Protein AF-A0A8S9PRZ6-F1 (afdb_monomer_lite)

Sequence (371 aa):
MGHILGCTEQLFQAGDNGTSETIALKTHLSKKSKRRNSNDGVDASEGQRSKEGGVLNKVKMLTAILKFMVESTEMGLASHFHERMLKFTSAYLKYAISSFDHHSTGKLQFEDADLKDMILCTKSSTSYAGKLINLVMREASRPLFEAFDLANDLLDLLTTVEITLGSAYASKLVTALNPWIPDLVLALGPCFINNNMEEEEEDSYTSRFNHIKLCFPTWLLTCAKLELHEMDDTSESSHLQLPALKRLRDTIVSLVKGNSKVVDGIGYVLLICSAVCIEKKDYSAVLGLLRFLCVKLLSREEEGEDREWKELDTMLVSLPSIYPMIEREIGEERDEEEVRKLEAARELLLPVWTYHVYETGRFRMMEEEEE

pLDDT: mean 79.42, std 20.01, range [25.02, 97.31]

Secondary structure (DSSP, 8-state):
-HHHHHHHHHHHHHHHTTS----S-------------------HHHHHHHHHHHHHHHHHHHHHHHHHHHHHHHTTS-GGGHHHHHHHHHHHHHHHHHHHHHHHTTSS---HHHHHHHHHHHHHHHHHHHHHHHHHHTSSS--HHHHHHHHHHHHHHHHHHHHHH-HHHHHHHHHHHGGGHHHHHHHHTHHHH---S---HHHHHHHHHHHHHHS--HHHHHHHHHHHHHH-TT--------HHHHHHHHHHHHHHTT-HHHHHHHHHHHHHHHHHHHHTT-HHHHHHHHHIIIIIIS--SSS----S-TT-HHHHHHHHHHHHHHHHHHSS---HHHHHHHHHHHHHHHHHHHIIIIIS-TTGGGS----

Foldseek 3Di:
DVVVLVVLVVVLVVVPVVDDPDPDDDDDDDDDDDDDDDDDPDPPVVVQVVVLVVLLVVLQVLLVVLVVQLVCLVVVNCLVCLLSSLVSLLSSLVSLLVVLVCCLVVVHPDDPVSVVSSLVSVLSSLLSLLSSLVSQVPDPDHPLLSLQLSLLSSLSSLLSCCVRVNQVSSLSSCVSCVVRLVSSLCSNFVSLPPPPDPDDVVVSLVVLLVSCLVRPRVSLLVQLVVQVVVVCPPDPPDPPDNPSSVVSLLVSLVSQLVDLSSLLGNLLVLLSSLLSCLVVLVLSSNLSSLCCSQCRNVVPPPDDPPLASPSSVSNVVSLVVRLVSLVVSLPDPDDPVSNVSSVSSNVSCVSNCCCVVPVVVVPVVPPPDDD

Radius of gyration: 23.28 Å; chains: 1; bounding box: 74×51×60 Å

Structure (mmCIF, N/CA/C/O backbone):
data_AF-A0A8S9PRZ6-F1
#
_entry.id   AF-A0A8S9PRZ6-F1
#
loop_
_atom_site.group_PDB
_atom_site.id
_atom_site.type_symbol
_atom_site.label_atom_id
_atom_site.label_alt_id
_atom_site.label_comp_id
_atom_site.label_asym_id
_atom_site.label_entity_id
_atom_site.label_seq_id
_atom_site.pdbx_PDB_ins_code
_atom_site.Cartn_x
_atom_site.Cartn_y
_atom_site.Cartn_z
_atom_site.occupancy
_atom_site.B_iso_or_equiv
_atom_site.auth_seq_id
_atom_site.auth_comp_id
_atom_site.auth_asym_id
_atom_site.auth_atom_id
_atom_site.pdbx_PDB_model_num
ATOM 1 N N . MET A 1 1 ? 6.370 -15.390 -25.094 1.00 82.94 1 MET A N 1
ATOM 2 C CA . MET A 1 1 ? 6.262 -14.908 -23.700 1.00 82.94 1 MET A CA 1
ATOM 3 C C . MET A 1 1 ? 7.070 -15.744 -22.706 1.00 82.94 1 MET A C 1
ATOM 5 O O . MET A 1 1 ? 7.945 -15.188 -22.059 1.00 82.94 1 MET A O 1
ATOM 9 N N . GLY A 1 2 ? 6.855 -17.066 -22.626 1.00 79.62 2 GLY A N 1
ATOM 10 C CA . GLY A 1 2 ? 7.505 -17.930 -21.621 1.00 79.62 2 GLY A CA 1
ATOM 11 C C . GLY A 1 2 ? 9.039 -17.858 -21.551 1.00 79.62 2 GLY A C 1
ATOM 12 O O . GLY A 1 2 ? 9.582 -17.755 -20.460 1.00 79.62 2 GLY A O 1
ATOM 13 N N . HIS A 1 3 ? 9.740 -17.829 -22.691 1.00 83.94 3 HIS A N 1
ATOM 14 C CA . HIS A 1 3 ? 11.204 -17.683 -22.706 1.00 83.94 3 HIS A CA 1
ATOM 15 C C . HIS A 1 3 ? 11.674 -16.343 -22.114 1.00 83.94 3 HIS A C 1
ATOM 17 O O . HIS A 1 3 ? 12.638 -16.308 -21.362 1.00 83.94 3 HIS A O 1
ATOM 23 N N . ILE A 1 4 ? 10.979 -15.242 -22.424 1.00 83.50 4 ILE A N 1
ATOM 24 C CA . ILE A 1 4 ? 11.321 -13.907 -21.905 1.00 83.50 4 ILE A CA 1
ATOM 25 C C . ILE A 1 4 ? 11.174 -13.891 -20.381 1.00 83.50 4 ILE A C 1
ATOM 27 O O . ILE A 1 4 ? 12.102 -13.474 -19.697 1.00 83.50 4 ILE A O 1
ATOM 31 N N . LEU A 1 5 ? 10.055 -14.414 -19.866 1.00 82.12 5 LEU A N 1
ATOM 32 C CA . LEU A 1 5 ? 9.804 -14.521 -18.426 1.00 82.12 5 LEU A CA 1
ATOM 33 C C . LEU A 1 5 ? 10.869 -15.380 -17.723 1.00 82.12 5 LEU A C 1
ATOM 35 O O . LEU A 1 5 ? 11.454 -14.939 -16.737 1.00 82.12 5 LEU A O 1
ATOM 39 N N . GLY A 1 6 ? 11.211 -16.542 -18.289 1.00 79.75 6 GLY A N 1
ATOM 40 C CA . GLY A 1 6 ? 12.259 -17.407 -17.739 1.00 79.75 6 GLY A CA 1
ATOM 41 C C . GLY A 1 6 ? 13.642 -16.743 -17.710 1.00 79.75 6 GLY A C 1
ATOM 42 O O . GLY A 1 6 ? 14.364 -16.856 -16.722 1.00 79.75 6 GLY A O 1
ATOM 43 N N . CYS A 1 7 ? 14.008 -15.986 -18.750 1.00 82.94 7 CYS A N 1
ATOM 44 C CA . CYS A 1 7 ? 15.251 -15.209 -18.745 1.00 82.94 7 CYS A CA 1
ATOM 45 C C . CYS A 1 7 ? 15.243 -14.109 -17.674 1.00 82.94 7 CYS A C 1
ATOM 47 O O . CYS A 1 7 ? 16.272 -13.846 -17.053 1.00 82.94 7 CYS A O 1
ATOM 49 N N . THR A 1 8 ? 14.100 -13.460 -17.442 1.00 80.81 8 THR A N 1
ATOM 50 C CA . THR A 1 8 ? 13.997 -12.403 -16.429 1.00 80.81 8 THR A CA 1
ATOM 51 C C . THR A 1 8 ? 14.013 -12.944 -15.003 1.00 80.81 8 THR A C 1
ATOM 53 O O . THR A 1 8 ? 14.646 -12.337 -14.146 1.00 80.81 8 THR A O 1
ATOM 56 N N . GLU A 1 9 ? 13.415 -14.109 -14.747 1.00 83.00 9 GLU A N 1
ATOM 57 C CA . GLU A 1 9 ? 13.500 -14.790 -13.446 1.00 83.00 9 GLU A CA 1
ATOM 58 C C . GLU A 1 9 ? 14.962 -15.102 -13.090 1.00 83.00 9 GLU A C 1
ATOM 60 O O . GLU A 1 9 ? 15.426 -14.773 -11.998 1.00 83.00 9 GLU A O 1
ATOM 65 N N . GLN A 1 10 ? 15.730 -15.628 -14.051 1.00 81.25 10 GLN A N 1
ATOM 66 C CA . GLN A 1 10 ? 17.168 -15.862 -13.881 1.00 81.25 10 GLN A CA 1
ATOM 67 C C . GLN A 1 10 ? 17.948 -14.564 -13.631 1.00 81.25 10 GLN A C 1
ATOM 69 O O . GLN A 1 10 ? 18.883 -14.550 -12.832 1.00 81.25 10 GLN A O 1
ATOM 74 N N . LEU A 1 11 ? 17.564 -13.461 -14.284 1.00 80.44 11 LEU A N 1
ATOM 75 C CA . LEU A 1 11 ? 18.195 -12.152 -14.098 1.00 80.44 11 LEU A CA 1
ATOM 76 C C . LEU A 1 11 ? 18.000 -11.597 -12.679 1.00 80.44 11 LEU A C 1
ATOM 78 O O . LEU A 1 11 ? 18.892 -10.916 -12.168 1.00 80.44 11 LEU A O 1
ATOM 82 N N . PHE A 1 12 ? 16.847 -11.846 -12.055 1.00 77.31 12 PHE A N 1
ATOM 83 C CA . PHE A 1 12 ? 16.605 -11.453 -10.667 1.00 77.31 12 PHE A CA 1
ATOM 84 C C . PHE A 1 12 ? 17.349 -12.378 -9.691 1.00 77.31 12 PHE A C 1
ATOM 86 O O . PHE A 1 12 ? 18.091 -11.883 -8.847 1.00 77.31 12 PHE A O 1
ATOM 93 N N . GLN A 1 13 ? 17.298 -13.699 -9.897 1.00 76.12 13 GLN A N 1
ATOM 94 C CA . GLN A 1 13 ? 18.012 -14.676 -9.055 1.00 76.12 13 GLN A CA 1
ATOM 95 C C . GLN A 1 13 ? 19.541 -14.510 -9.079 1.00 76.12 13 GLN A C 1
ATOM 97 O O . GLN A 1 13 ? 20.213 -14.684 -8.064 1.00 76.12 13 GLN A O 1
ATOM 102 N N . ALA A 1 14 ? 20.119 -14.155 -10.229 1.00 66.75 14 ALA A N 1
ATOM 103 C CA . ALA A 1 14 ? 21.553 -13.895 -10.338 1.00 66.75 14 ALA A CA 1
ATOM 104 C C . ALA A 1 14 ? 21.995 -12.626 -9.580 1.00 66.75 14 ALA A C 1
ATOM 106 O O . ALA A 1 14 ? 23.173 -12.511 -9.242 1.00 66.75 14 ALA A O 1
ATOM 107 N N . GLY A 1 15 ? 21.075 -11.688 -9.318 1.00 55.31 15 GLY A N 1
ATOM 108 C CA . GLY A 1 15 ? 21.335 -10.461 -8.561 1.00 55.31 15 GLY A CA 1
ATOM 109 C C . GLY A 1 15 ? 21.355 -10.666 -7.043 1.00 55.31 15 GLY A C 1
ATOM 110 O O . GLY A 1 15 ? 22.233 -10.117 -6.380 1.00 55.31 15 GLY A O 1
ATOM 111 N N . ASP A 1 16 ? 20.456 -11.496 -6.505 1.00 46.69 16 ASP A N 1
ATOM 112 C CA . ASP A 1 16 ? 20.312 -11.718 -5.052 1.00 46.69 16 ASP A CA 1
ATOM 113 C C . ASP A 1 16 ? 21.461 -12.530 -4.431 1.00 46.69 16 ASP A C 1
ATOM 115 O O . ASP A 1 16 ? 21.797 -12.365 -3.259 1.00 46.69 16 ASP A O 1
ATOM 119 N N . ASN A 1 17 ? 22.163 -13.338 -5.230 1.00 36.34 17 ASN A N 1
ATOM 120 C CA . ASN A 1 17 ? 23.333 -14.100 -4.774 1.00 36.34 17 ASN A CA 1
ATOM 121 C C . ASN A 1 17 ? 24.561 -13.224 -4.425 1.00 36.34 17 ASN A C 1
ATOM 123 O O . ASN A 1 17 ? 25.591 -13.756 -4.006 1.00 36.34 17 ASN A O 1
ATOM 127 N N . GLY A 1 18 ? 24.484 -11.899 -4.607 1.00 35.53 18 GLY A N 1
ATOM 128 C CA . GLY A 1 18 ? 25.552 -10.946 -4.285 1.00 35.53 18 GLY A CA 1
ATOM 129 C C . GLY A 1 18 ? 25.527 -10.385 -2.857 1.00 35.53 18 GLY A C 1
ATOM 130 O O . GLY A 1 18 ? 26.540 -9.850 -2.410 1.00 35.53 18 GLY A O 1
ATOM 131 N N . THR A 1 19 ? 24.417 -10.522 -2.128 1.00 34.66 19 THR A N 1
ATOM 132 C CA . THR A 1 19 ? 24.238 -9.969 -0.774 1.00 34.66 19 THR A CA 1
ATOM 133 C C . THR A 1 19 ? 23.286 -10.851 0.024 1.00 34.66 19 THR A C 1
ATOM 135 O O . THR A 1 19 ? 22.107 -10.551 0.167 1.00 34.66 19 THR A O 1
ATOM 138 N N . SER A 1 20 ? 23.802 -11.953 0.558 1.00 27.03 20 SER A N 1
ATOM 139 C CA . SER A 1 20 ? 23.106 -12.705 1.599 1.00 27.03 20 SER A CA 1
ATOM 140 C C . SER A 1 20 ? 24.130 -1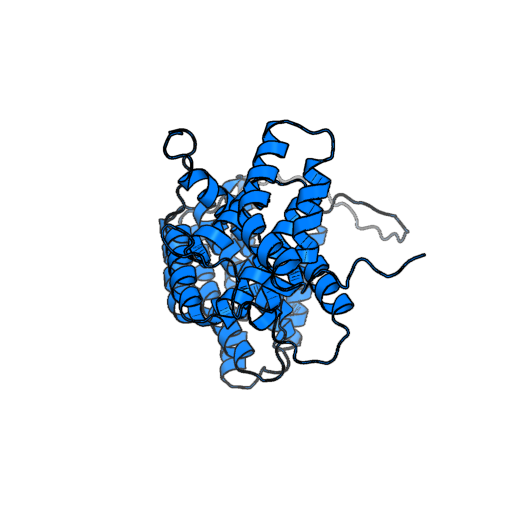3.155 2.636 1.00 27.03 20 SER A C 1
ATOM 142 O O . SER A 1 20 ? 24.874 -14.117 2.433 1.00 27.03 20 SER A O 1
ATOM 144 N N . GLU A 1 21 ? 24.219 -12.397 3.732 1.00 27.48 21 GLU A N 1
ATOM 145 C CA . GLU A 1 21 ? 24.763 -12.924 4.978 1.00 27.48 21 GLU A CA 1
ATOM 146 C C . GLU A 1 21 ? 23.790 -13.990 5.491 1.00 27.48 21 GLU A C 1
ATOM 148 O O . GLU A 1 21 ? 22.639 -13.743 5.834 1.00 27.48 21 GLU A O 1
ATOM 153 N N . THR A 1 22 ? 24.294 -15.214 5.438 1.00 30.02 22 THR A N 1
ATOM 154 C CA . THR A 1 22 ? 23.683 -16.504 5.745 1.00 30.02 22 THR A CA 1
ATOM 155 C C . THR A 1 22 ? 23.060 -16.645 7.134 1.00 30.02 22 THR A C 1
ATOM 157 O O . THR A 1 22 ? 23.749 -16.490 8.139 1.00 30.02 22 THR A O 1
ATOM 160 N N . ILE A 1 23 ? 21.860 -17.228 7.157 1.00 27.92 23 ILE A N 1
ATOM 161 C CA . ILE A 1 23 ? 21.459 -18.359 8.016 1.00 27.92 23 ILE A CA 1
ATOM 162 C C . ILE A 1 23 ? 20.715 -19.302 7.039 1.00 27.92 23 ILE A C 1
ATOM 164 O O . ILE A 1 23 ? 19.749 -18.868 6.436 1.00 27.92 23 ILE A O 1
ATOM 168 N N . ALA A 1 24 ? 21.098 -20.533 6.687 1.00 25.02 24 ALA A N 1
ATOM 169 C CA . ALA A 1 24 ? 21.827 -21.580 7.380 1.00 25.02 24 ALA A CA 1
ATOM 170 C C . ALA A 1 24 ? 22.422 -22.631 6.404 1.00 25.02 24 ALA A C 1
ATOM 172 O O . ALA A 1 24 ? 22.021 -22.757 5.253 1.00 25.02 24 ALA A O 1
ATOM 173 N N . LEU A 1 25 ? 23.341 -23.417 6.976 1.00 27.02 25 LEU A N 1
ATOM 174 C CA . LEU A 1 25 ? 23.841 -24.753 6.619 1.00 27.02 25 LEU A CA 1
ATOM 175 C C . LEU A 1 25 ? 24.490 -25.016 5.244 1.00 27.02 25 LEU A C 1
ATOM 177 O O . LEU A 1 25 ? 23.872 -25.296 4.223 1.00 27.02 25 LEU A O 1
ATOM 181 N N . LYS A 1 26 ? 25.821 -25.114 5.329 1.00 25.81 26 LYS A N 1
ATOM 182 C CA . LYS A 1 26 ? 26.726 -25.797 4.404 1.00 25.81 26 LYS A CA 1
ATOM 183 C C . LYS A 1 26 ? 26.274 -27.233 4.110 1.00 25.81 26 LYS A C 1
ATOM 185 O O . LYS A 1 26 ? 26.173 -28.033 5.034 1.00 25.81 26 LYS A O 1
ATOM 190 N N . THR A 1 27 ? 26.317 -27.605 2.833 1.00 25.62 27 THR A N 1
ATOM 191 C CA . THR A 1 27 ? 26.944 -28.873 2.437 1.00 25.62 27 THR A CA 1
ATOM 192 C C . THR A 1 27 ? 27.694 -28.713 1.120 1.00 25.62 27 THR A C 1
ATOM 194 O O . THR A 1 27 ? 27.246 -28.064 0.183 1.00 25.62 27 THR A O 1
ATOM 197 N N . HIS A 1 28 ? 28.904 -29.260 1.135 1.00 26.75 28 HIS A N 1
ATOM 198 C CA . HIS A 1 28 ? 29.957 -29.228 0.132 1.00 26.75 28 HIS A CA 1
ATOM 199 C C . HIS A 1 28 ? 29.501 -29.467 -1.313 1.00 26.75 28 HIS A C 1
ATOM 201 O O . HIS A 1 28 ? 28.786 -30.423 -1.566 1.00 26.75 28 HIS A O 1
ATOM 207 N N . LEU A 1 29 ? 30.093 -28.726 -2.259 1.00 29.84 29 LEU A N 1
ATOM 208 C CA . LEU A 1 29 ? 30.840 -29.303 -3.385 1.00 29.84 29 LEU A CA 1
ATOM 209 C C . LEU A 1 29 ? 31.782 -28.246 -3.981 1.00 29.84 29 LEU A C 1
ATOM 211 O O . LEU A 1 29 ? 31.404 -27.135 -4.339 1.00 29.84 29 LEU A O 1
ATOM 215 N N . SER A 1 30 ? 33.059 -28.603 -4.020 1.00 28.95 30 SER A N 1
ATOM 216 C CA . SER A 1 30 ? 34.180 -27.778 -4.439 1.00 28.95 30 SER A CA 1
ATOM 217 C C . SER A 1 30 ? 34.333 -27.769 -5.962 1.00 28.95 30 SER A C 1
ATOM 219 O O . SER A 1 30 ? 34.421 -28.819 -6.593 1.00 28.95 30 SER A O 1
ATOM 221 N N . LYS A 1 31 ? 34.503 -26.584 -6.558 1.00 30.58 31 LYS A N 1
ATOM 222 C CA . LYS A 1 31 ? 35.286 -26.436 -7.793 1.00 30.58 31 LYS A CA 1
ATOM 223 C C . LYS A 1 31 ? 35.981 -25.076 -7.823 1.00 30.58 31 LYS A C 1
ATOM 225 O O . LYS A 1 31 ? 35.359 -24.022 -7.852 1.00 30.58 31 LYS A O 1
ATOM 230 N N . LYS A 1 32 ? 37.312 -25.151 -7.758 1.00 32.91 32 LYS A N 1
ATOM 231 C CA . LYS A 1 32 ? 38.281 -24.053 -7.833 1.00 32.91 32 LYS A CA 1
ATOM 232 C C . LYS A 1 32 ? 38.016 -23.162 -9.051 1.00 32.91 32 LYS A C 1
ATOM 234 O O . LYS A 1 32 ? 38.080 -23.655 -10.173 1.00 32.91 32 LYS A O 1
ATOM 239 N N . SER A 1 33 ? 37.895 -21.853 -8.832 1.00 31.48 33 SER A N 1
ATOM 240 C CA . SER A 1 33 ? 38.245 -20.851 -9.841 1.00 31.48 33 SER A CA 1
ATOM 241 C C . SER A 1 33 ? 39.431 -20.025 -9.346 1.00 31.48 33 SER A C 1
ATOM 243 O O . SER A 1 33 ? 39.511 -19.614 -8.189 1.00 31.48 33 SER A O 1
ATOM 245 N N . LYS A 1 34 ? 40.415 -19.901 -10.230 1.00 30.44 34 LYS A N 1
ATOM 246 C CA . LYS A 1 34 ? 41.761 -19.371 -10.019 1.00 30.44 34 LYS A CA 1
ATOM 247 C C . LYS A 1 34 ? 41.674 -17.845 -9.889 1.00 30.44 34 LYS A C 1
ATOM 249 O O . LYS A 1 34 ? 41.339 -17.175 -10.860 1.00 30.44 34 LYS A O 1
ATOM 254 N N . ARG A 1 35 ? 42.029 -17.293 -8.721 1.00 34.66 35 ARG A N 1
ATOM 255 C CA . ARG A 1 35 ? 42.366 -15.867 -8.578 1.00 34.66 35 ARG A CA 1
ATOM 256 C C . ARG A 1 35 ? 43.494 -15.537 -9.554 1.00 34.66 35 ARG A C 1
ATOM 258 O O . ARG A 1 35 ? 44.579 -16.109 -9.451 1.00 34.66 35 ARG A O 1
ATOM 265 N N . ARG A 1 36 ? 43.242 -14.615 -10.478 1.00 30.97 36 ARG A N 1
ATOM 266 C CA . ARG A 1 36 ? 44.291 -13.916 -11.215 1.00 30.97 36 ARG A CA 1
ATOM 267 C C . ARG A 1 36 ? 44.267 -12.476 -10.719 1.00 30.97 36 ARG A C 1
ATOM 269 O O . ARG A 1 36 ? 43.379 -11.715 -11.072 1.00 30.97 36 ARG A O 1
ATOM 276 N N . ASN A 1 37 ? 45.206 -12.171 -9.826 1.00 33.66 37 ASN A N 1
ATOM 277 C CA . ASN A 1 37 ? 45.557 -10.803 -9.480 1.00 33.66 37 ASN A CA 1
ATOM 278 C C . ASN A 1 37 ? 46.103 -10.137 -10.746 1.00 33.66 37 ASN A C 1
ATOM 280 O O . ASN A 1 37 ? 47.140 -10.561 -11.258 1.00 33.66 37 ASN A O 1
ATOM 284 N N . SER A 1 38 ? 45.425 -9.103 -11.222 1.00 32.69 38 SER A N 1
ATOM 285 C CA . SER A 1 38 ? 46.050 -8.028 -11.980 1.00 32.69 38 SER A CA 1
ATOM 286 C C . SER A 1 38 ? 45.881 -6.765 -11.150 1.00 32.69 38 SER A C 1
ATOM 288 O O . SER A 1 38 ? 44.762 -6.323 -10.900 1.00 32.69 38 SER A O 1
ATOM 290 N N . ASN A 1 39 ? 47.010 -6.255 -10.660 1.00 37.09 39 ASN A N 1
ATOM 291 C CA . ASN A 1 39 ? 47.128 -4.869 -10.245 1.00 37.09 39 ASN A CA 1
ATOM 292 C C . ASN A 1 39 ? 46.772 -4.013 -11.455 1.00 37.09 39 ASN A C 1
ATOM 294 O O . ASN A 1 39 ? 47.521 -4.046 -12.422 1.00 37.09 39 ASN A O 1
ATOM 298 N N . ASP A 1 40 ? 45.687 -3.262 -11.366 1.00 33.81 40 ASP A N 1
ATOM 299 C CA . ASP A 1 40 ? 45.545 -1.988 -12.053 1.00 33.81 40 ASP A CA 1
ATOM 300 C C . ASP A 1 40 ? 44.763 -1.082 -11.106 1.00 33.81 40 ASP A C 1
ATOM 302 O O . ASP A 1 40 ? 43.691 -1.442 -10.613 1.00 33.81 40 ASP A O 1
ATOM 306 N N . GLY A 1 41 ? 45.360 0.062 -10.776 1.00 42.47 41 GLY A N 1
ATOM 307 C CA . GLY A 1 41 ? 44.678 1.145 -10.085 1.00 42.47 41 GLY A CA 1
ATOM 308 C C . GLY A 1 41 ? 43.627 1.713 -11.024 1.00 42.47 41 GLY A C 1
ATOM 309 O O . GLY A 1 41 ? 43.909 2.644 -11.767 1.00 42.47 41 GLY A O 1
ATOM 310 N N . VAL A 1 42 ? 42.447 1.100 -11.029 1.00 39.91 42 VAL A N 1
ATOM 311 C CA . VAL A 1 42 ? 41.264 1.625 -11.703 1.00 39.91 42 VAL A CA 1
ATOM 312 C C . VAL A 1 42 ? 40.548 2.507 -10.697 1.00 39.91 42 VAL A C 1
ATOM 314 O O . VAL A 1 42 ? 40.213 2.063 -9.596 1.00 39.91 42 VAL A O 1
ATOM 317 N N . ASP A 1 43 ? 40.373 3.767 -11.081 1.00 41.00 43 ASP A N 1
ATOM 318 C CA . ASP A 1 43 ? 39.608 4.773 -10.362 1.00 41.00 43 ASP A CA 1
ATOM 319 C C . ASP A 1 43 ? 38.322 4.162 -9.796 1.00 41.00 43 ASP A C 1
ATOM 321 O O . ASP A 1 43 ? 37.495 3.619 -10.534 1.00 41.00 43 ASP A O 1
ATOM 325 N N . ALA A 1 44 ? 38.113 4.283 -8.482 1.00 48.72 44 ALA A N 1
ATOM 326 C CA . ALA A 1 44 ? 36.870 3.849 -7.837 1.00 48.72 44 ALA A CA 1
ATOM 327 C C . ALA A 1 44 ? 35.625 4.476 -8.510 1.00 48.72 44 ALA A C 1
ATOM 329 O O . ALA A 1 44 ? 34.549 3.881 -8.502 1.00 48.72 44 ALA A O 1
ATOM 330 N N . SER A 1 45 ? 35.810 5.627 -9.167 1.00 50.03 45 SER A N 1
ATOM 331 C CA . SER A 1 45 ? 34.823 6.335 -9.985 1.00 50.03 45 SER A CA 1
ATOM 332 C C . SER A 1 45 ? 34.386 5.568 -11.249 1.00 50.03 45 SER A C 1
ATOM 334 O O . SER A 1 45 ? 33.1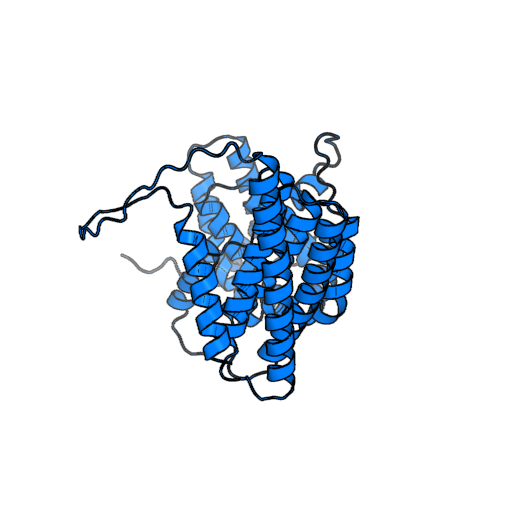90 5.476 -11.524 1.00 50.03 45 SER A O 1
ATOM 336 N N . GLU A 1 46 ? 35.295 4.923 -11.995 1.00 45.62 46 GLU A N 1
ATOM 337 C CA . GLU A 1 46 ? 34.930 4.159 -13.209 1.00 45.62 46 GLU A CA 1
ATOM 338 C C . GLU A 1 46 ? 34.181 2.858 -12.871 1.00 45.62 46 GLU A C 1
ATOM 340 O O . GLU A 1 46 ? 33.224 2.459 -13.549 1.00 45.62 46 GLU A O 1
ATOM 345 N N . GLY A 1 47 ? 34.573 2.208 -11.772 1.00 55.03 47 GLY A N 1
ATOM 346 C CA . GLY A 1 47 ? 33.888 1.026 -11.248 1.00 55.03 47 GLY A CA 1
ATOM 347 C C . GLY A 1 47 ? 32.479 1.318 -10.719 1.00 55.03 47 GLY A C 1
ATOM 348 O O . GLY A 1 47 ? 31.633 0.427 -10.708 1.00 55.03 47 GLY A O 1
ATOM 349 N N . GLN A 1 48 ? 32.212 2.554 -10.295 1.00 54.50 48 GLN A N 1
ATOM 350 C CA . GLN A 1 48 ? 30.907 2.990 -9.802 1.00 54.50 48 GLN A CA 1
ATOM 351 C C . GLN A 1 48 ? 29.997 3.458 -10.947 1.00 54.50 48 GLN A C 1
ATOM 353 O O . GLN A 1 48 ? 28.869 2.977 -11.066 1.00 54.50 48 GLN A O 1
ATOM 358 N N . ARG A 1 49 ? 30.546 4.222 -11.899 1.00 55.78 49 ARG A N 1
ATOM 359 C CA . ARG A 1 49 ? 29.842 4.658 -13.116 1.00 55.78 49 ARG A CA 1
ATOM 360 C C . ARG A 1 49 ? 29.391 3.493 -14.004 1.00 55.78 49 ARG A C 1
ATOM 362 O O . ARG A 1 49 ? 28.305 3.518 -14.582 1.00 55.78 49 ARG A O 1
ATOM 369 N N . SER A 1 50 ? 30.194 2.427 -14.089 1.00 62.31 50 SER A N 1
ATOM 370 C CA . SER A 1 50 ? 29.821 1.194 -14.806 1.00 62.31 50 SER A CA 1
ATOM 371 C C . SER A 1 50 ? 28.692 0.410 -14.120 1.00 62.31 50 SER A C 1
ATOM 373 O O . SER A 1 50 ? 27.884 -0.222 -14.805 1.00 62.31 50 SER A O 1
ATOM 375 N N . LYS A 1 51 ? 28.579 0.488 -12.786 1.00 67.38 51 LYS A N 1
ATOM 376 C CA . LYS A 1 51 ? 27.468 -0.107 -12.024 1.00 67.38 51 LYS A CA 1
ATOM 377 C C . LYS A 1 51 ? 26.177 0.693 -12.191 1.00 67.38 51 LYS A C 1
ATOM 379 O O . LYS A 1 51 ? 25.135 0.096 -12.445 1.00 67.38 51 LYS A O 1
ATOM 384 N N . GLU A 1 52 ? 26.245 2.019 -12.117 1.00 69.56 52 GLU A N 1
ATOM 385 C CA . GLU A 1 52 ? 25.093 2.923 -12.275 1.00 69.56 52 GLU A CA 1
ATOM 386 C C . GLU A 1 52 ? 24.513 2.871 -13.695 1.00 69.56 52 GLU A C 1
ATOM 388 O O . GLU A 1 52 ? 23.306 2.676 -13.865 1.00 69.56 52 GLU A O 1
ATOM 393 N N . GLY A 1 53 ? 25.376 2.901 -14.719 1.00 70.44 53 GLY A N 1
ATOM 394 C CA . GLY A 1 53 ? 24.966 2.671 -16.107 1.00 70.44 53 GLY A CA 1
ATOM 395 C C . GLY A 1 53 ? 24.345 1.283 -16.315 1.00 70.44 53 GLY A C 1
ATOM 396 O O . GLY A 1 53 ? 23.401 1.127 -17.092 1.00 70.44 53 GLY A O 1
ATOM 397 N N . GLY A 1 54 ? 24.810 0.272 -15.573 1.00 82.38 54 GLY A N 1
ATOM 398 C CA . GLY A 1 54 ? 24.206 -1.061 -15.537 1.00 82.38 54 GLY A CA 1
ATOM 399 C C . GLY A 1 54 ? 22.779 -1.064 -14.979 1.00 82.38 54 GLY A C 1
ATOM 400 O O . GLY A 1 54 ? 21.898 -1.697 -15.566 1.00 82.38 54 GLY A O 1
ATOM 401 N N . VAL A 1 55 ? 22.528 -0.322 -13.894 1.00 86.75 55 VAL A N 1
ATOM 402 C CA . VAL A 1 55 ? 21.191 -0.184 -13.287 1.00 86.75 55 VAL A CA 1
ATOM 403 C C . VAL A 1 55 ? 20.229 0.512 -14.247 1.00 86.75 55 VAL A C 1
ATOM 405 O O . VAL A 1 55 ? 19.159 -0.028 -14.533 1.00 86.75 55 VAL A O 1
ATOM 408 N N . LEU A 1 56 ? 20.611 1.662 -14.814 1.00 89.00 56 LEU A N 1
ATOM 409 C CA . LEU A 1 56 ? 19.749 2.395 -15.747 1.00 89.00 56 LEU A CA 1
ATOM 410 C C . LEU A 1 56 ? 19.408 1.562 -16.991 1.00 89.00 56 LEU A C 1
ATOM 412 O O . LEU A 1 56 ? 18.248 1.505 -17.404 1.00 89.00 56 LEU A O 1
ATOM 416 N N . ASN A 1 57 ? 20.395 0.873 -17.569 1.00 90.88 57 ASN A N 1
ATOM 417 C CA . ASN A 1 57 ? 20.172 -0.004 -18.718 1.00 90.88 57 ASN A CA 1
ATOM 418 C C . ASN A 1 57 ? 19.225 -1.160 -18.378 1.00 90.88 57 ASN A C 1
ATOM 420 O O . ASN A 1 57 ? 18.343 -1.487 -19.178 1.00 90.88 57 ASN A O 1
ATOM 424 N N . LYS A 1 58 ? 19.350 -1.742 -17.178 1.00 92.00 58 LYS A N 1
ATOM 425 C CA . LYS A 1 58 ? 18.427 -2.775 -16.695 1.00 92.00 58 LYS A CA 1
ATOM 426 C C . LYS A 1 58 ? 17.008 -2.220 -16.542 1.00 92.00 58 LYS A C 1
ATOM 428 O O . LYS A 1 58 ? 16.076 -2.854 -17.027 1.00 92.00 58 LYS A O 1
ATOM 433 N N . VAL A 1 59 ? 16.830 -1.026 -15.971 1.00 93.00 59 VAL A N 1
ATOM 434 C CA . VAL A 1 59 ? 15.514 -0.364 -15.862 1.00 93.00 59 VAL A CA 1
ATOM 435 C C . VAL A 1 59 ? 14.900 -0.103 -17.244 1.00 93.00 59 VAL A C 1
ATOM 437 O O . VAL A 1 59 ? 13.733 -0.435 -17.461 1.00 93.00 59 VAL A O 1
ATOM 440 N N . LYS A 1 60 ? 15.676 0.429 -18.200 1.00 94.56 60 LYS A N 1
ATOM 441 C CA . LYS A 1 60 ? 15.231 0.663 -19.589 1.00 94.56 60 LYS A CA 1
ATOM 442 C C . LYS A 1 60 ? 14.777 -0.637 -20.261 1.00 94.56 60 LYS A C 1
ATOM 444 O O . LYS A 1 60 ? 13.702 -0.686 -20.857 1.00 94.56 60 LYS A O 1
ATOM 449 N N . MET A 1 61 ? 15.564 -1.704 -20.120 1.00 95.06 61 MET A N 1
ATOM 450 C CA . MET A 1 61 ? 15.236 -3.026 -20.656 1.00 95.06 61 MET A CA 1
ATOM 451 C C . MET A 1 61 ? 13.959 -3.600 -20.026 1.00 95.06 61 MET A C 1
ATOM 453 O O . MET A 1 61 ? 13.065 -4.029 -20.751 1.00 95.06 61 MET A O 1
ATOM 457 N N . LEU A 1 62 ? 13.845 -3.584 -18.695 1.00 95.38 62 LEU A N 1
ATOM 458 C CA . LEU A 1 62 ? 12.672 -4.104 -17.983 1.00 95.38 62 LEU A CA 1
ATOM 459 C C . LEU A 1 62 ? 11.401 -3.313 -18.325 1.00 95.38 62 LEU A C 1
ATOM 461 O O . LEU A 1 62 ? 10.351 -3.917 -18.527 1.00 95.38 62 LEU A O 1
ATOM 465 N N . THR A 1 63 ? 11.509 -1.992 -18.505 1.00 96.50 63 THR A N 1
ATOM 466 C CA . THR A 1 63 ? 10.407 -1.142 -18.996 1.00 96.50 63 THR A CA 1
ATOM 467 C C . THR A 1 63 ? 9.935 -1.583 -20.381 1.00 96.50 63 THR A C 1
ATOM 469 O O . THR A 1 63 ? 8.735 -1.707 -20.622 1.00 96.50 63 THR A O 1
ATOM 472 N N . ALA A 1 64 ? 10.867 -1.839 -21.305 1.00 96.62 64 ALA A N 1
ATOM 473 C CA . ALA A 1 64 ? 10.534 -2.292 -22.654 1.00 96.62 64 ALA A CA 1
ATOM 474 C C . ALA A 1 64 ? 9.883 -3.687 -22.652 1.00 96.62 64 ALA A C 1
ATOM 476 O O . ALA A 1 64 ? 8.931 -3.923 -23.395 1.00 96.62 64 ALA A O 1
ATOM 477 N N . ILE A 1 65 ? 10.357 -4.590 -21.788 1.00 95.25 65 ILE A N 1
ATOM 478 C CA . ILE A 1 65 ? 9.768 -5.921 -21.601 1.00 95.25 65 ILE A CA 1
ATOM 479 C C . ILE A 1 65 ? 8.343 -5.811 -21.045 1.00 95.25 65 ILE A C 1
ATOM 481 O O . ILE A 1 65 ? 7.437 -6.440 -21.587 1.00 95.25 65 ILE A O 1
ATOM 485 N N . LEU A 1 66 ? 8.130 -4.985 -20.015 1.00 96.25 66 LEU A N 1
ATOM 486 C CA . LEU A 1 66 ? 6.808 -4.749 -19.433 1.00 96.25 66 LEU A CA 1
ATOM 487 C C . LEU A 1 66 ? 5.834 -4.180 -20.469 1.00 96.25 66 LEU A C 1
ATOM 489 O O . LEU A 1 66 ? 4.717 -4.673 -20.608 1.00 96.25 66 LEU A O 1
ATOM 493 N N . LYS A 1 67 ? 6.273 -3.185 -21.246 1.00 96.56 67 LYS A N 1
ATOM 494 C CA . LYS A 1 67 ? 5.488 -2.639 -22.356 1.00 96.56 67 LYS A CA 1
ATOM 495 C C . LYS A 1 67 ? 5.055 -3.743 -23.325 1.00 96.56 67 LYS A C 1
ATOM 497 O O . LYS A 1 67 ? 3.870 -3.867 -23.617 1.00 96.56 67 LYS A O 1
ATOM 502 N N . PHE A 1 68 ? 6.003 -4.563 -23.781 1.00 94.50 68 PHE A N 1
ATOM 503 C CA . PHE A 1 68 ? 5.730 -5.663 -24.706 1.00 94.50 68 PHE A CA 1
ATOM 504 C C . PHE A 1 68 ? 4.735 -6.683 -24.130 1.00 94.50 68 PHE A C 1
ATOM 506 O O . PHE A 1 68 ? 3.858 -7.156 -24.853 1.00 94.50 68 PHE A O 1
ATOM 513 N N . MET A 1 69 ? 4.849 -7.011 -22.839 1.00 92.75 69 MET A N 1
ATOM 514 C CA . MET A 1 69 ? 3.905 -7.891 -22.142 1.00 92.75 69 MET A CA 1
ATOM 515 C C . MET A 1 69 ? 2.490 -7.320 -22.181 1.00 92.75 69 MET A C 1
ATOM 517 O O . MET A 1 69 ? 1.574 -8.001 -22.628 1.00 92.75 69 MET A O 1
ATOM 521 N N . VAL A 1 70 ? 2.323 -6.059 -21.783 1.00 93.12 70 VAL A N 1
ATOM 522 C CA . VAL A 1 70 ? 1.012 -5.399 -21.733 1.00 93.12 70 VAL A CA 1
ATOM 523 C C . VAL A 1 70 ? 0.379 -5.288 -23.117 1.00 93.12 70 VAL A C 1
ATOM 525 O O . VAL A 1 70 ? -0.798 -5.604 -23.268 1.00 93.12 70 VAL A O 1
ATOM 528 N N . GLU A 1 71 ? 1.152 -4.904 -24.135 1.00 93.94 71 GLU A N 1
ATOM 529 C CA . GLU A 1 71 ? 0.673 -4.845 -25.523 1.00 93.94 71 GLU A CA 1
ATOM 530 C C . GLU A 1 71 ? 0.277 -6.237 -26.044 1.00 93.94 71 GLU A C 1
ATOM 532 O O . GLU A 1 71 ? -0.747 -6.385 -26.707 1.00 93.94 71 GLU A O 1
ATOM 537 N N . SER A 1 72 ? 1.035 -7.282 -25.696 1.00 90.44 72 SER A N 1
ATOM 538 C CA . SER A 1 72 ? 0.707 -8.665 -26.072 1.00 90.44 72 SER A CA 1
ATOM 539 C C . SER A 1 72 ? -0.567 -9.169 -25.386 1.00 90.44 72 SER A C 1
ATOM 541 O O . SER A 1 72 ? -1.370 -9.868 -26.007 1.00 90.44 72 SER A O 1
ATOM 543 N N . THR A 1 73 ? -0.762 -8.820 -24.113 1.00 90.06 73 THR A N 1
ATOM 544 C CA . THR A 1 73 ? -1.972 -9.152 -23.352 1.00 90.06 73 THR A CA 1
ATOM 545 C C . THR A 1 73 ? -3.195 -8.445 -23.914 1.00 90.06 73 THR A C 1
ATOM 547 O O . THR A 1 73 ? -4.227 -9.076 -24.111 1.00 90.06 73 THR A O 1
ATOM 550 N N . GLU A 1 74 ? -3.075 -7.158 -24.233 1.00 90.25 74 GLU A N 1
ATOM 551 C CA . GLU A 1 74 ? -4.153 -6.377 -24.845 1.00 90.25 74 GLU A CA 1
ATOM 552 C C . GLU A 1 74 ? -4.587 -6.950 -26.202 1.00 90.25 74 GLU A C 1
ATOM 554 O O . GLU A 1 74 ? -5.771 -6.934 -26.530 1.00 90.25 74 GLU A O 1
ATOM 559 N N . MET A 1 75 ? -3.653 -7.526 -26.965 1.00 90.50 75 MET A N 1
ATOM 560 C CA . MET A 1 75 ? -3.947 -8.246 -28.211 1.00 90.50 75 MET A CA 1
ATOM 561 C C . MET A 1 75 ? -4.525 -9.659 -27.996 1.00 90.50 75 MET A C 1
ATOM 563 O O . MET A 1 75 ? -4.779 -10.366 -28.970 1.00 90.50 75 MET A O 1
ATOM 567 N N . GLY A 1 76 ? -4.713 -10.103 -26.749 1.00 85.06 76 GLY A N 1
ATOM 568 C CA . GLY A 1 76 ? -5.232 -11.433 -26.415 1.00 85.06 76 GLY A CA 1
ATOM 569 C C . GLY A 1 76 ? -4.233 -12.576 -26.629 1.00 85.06 76 GLY A C 1
ATOM 570 O O . GLY A 1 76 ? -4.632 -13.736 -26.695 1.00 85.06 76 GLY A O 1
ATOM 571 N N . LEU A 1 77 ? -2.935 -12.280 -26.753 1.00 84.50 77 LEU A N 1
ATOM 572 C CA . LEU A 1 77 ? -1.900 -13.269 -27.094 1.00 84.50 77 LEU A CA 1
ATOM 573 C C . LEU A 1 77 ? -1.200 -13.880 -25.869 1.00 84.50 77 LEU A C 1
ATOM 575 O O . LEU A 1 77 ? -0.398 -14.804 -26.018 1.00 84.50 77 LEU A O 1
ATOM 579 N N . ALA A 1 78 ? -1.443 -13.341 -24.670 1.00 82.38 78 ALA A N 1
ATOM 580 C CA . ALA A 1 78 ? -0.650 -13.645 -23.477 1.00 82.38 78 ALA A CA 1
ATOM 581 C C . ALA A 1 78 ? -1.469 -13.928 -22.203 1.00 82.38 78 ALA A C 1
ATOM 583 O O . ALA A 1 78 ? -0.882 -13.970 -21.121 1.00 82.38 78 ALA A O 1
ATOM 584 N N . SER A 1 79 ? -2.777 -14.188 -22.314 1.00 79.50 79 SER A N 1
ATOM 585 C CA . SER A 1 79 ? -3.663 -14.420 -21.157 1.00 79.50 79 SER A CA 1
ATOM 586 C C . SER A 1 79 ? -3.180 -15.544 -20.232 1.00 79.50 79 SER A C 1
ATOM 588 O O . SER A 1 79 ? -3.142 -15.406 -19.013 1.00 79.50 79 SER A O 1
ATOM 590 N N . HIS A 1 80 ? -2.645 -16.625 -20.803 1.00 83.12 80 HIS A N 1
ATOM 591 C CA . HIS A 1 80 ? -2.085 -17.752 -20.046 1.00 83.12 80 HIS A CA 1
ATOM 592 C C . HIS A 1 80 ? -0.836 -17.423 -19.205 1.00 83.12 80 HIS A C 1
ATOM 594 O O . HIS A 1 80 ? -0.357 -18.278 -18.463 1.00 83.12 80 HIS A O 1
ATOM 600 N N . PHE A 1 81 ? -0.269 -16.219 -19.328 1.00 85.25 81 PHE A N 1
ATOM 601 C CA . PHE A 1 81 ? 0.926 -15.797 -18.594 1.00 85.25 81 PHE A CA 1
ATOM 602 C C . PHE A 1 81 ? 0.637 -14.741 -17.520 1.00 85.25 81 PHE A C 1
ATOM 604 O O . PHE A 1 81 ? 1.590 -14.203 -16.961 1.00 85.25 81 PHE A O 1
ATOM 611 N N . HIS A 1 82 ? -0.632 -14.432 -17.227 1.00 87.75 82 HIS A N 1
ATOM 612 C CA . HIS A 1 82 ? -1.038 -13.345 -16.325 1.00 87.75 82 HIS A CA 1
ATOM 613 C C . HIS A 1 82 ? -0.323 -13.354 -14.976 1.00 87.75 82 HIS A C 1
ATOM 615 O O . HIS A 1 82 ? 0.351 -12.382 -14.641 1.00 87.75 82 HIS A O 1
ATOM 621 N N . GLU A 1 83 ? -0.369 -14.473 -14.259 1.00 87.69 83 GLU A N 1
ATOM 622 C CA . GLU A 1 83 ? 0.301 -14.627 -12.964 1.00 87.69 83 GLU A CA 1
ATOM 623 C C . GLU A 1 83 ? 1.811 -14.335 -13.052 1.00 87.69 83 GLU A C 1
ATOM 625 O O . GLU A 1 83 ? 2.358 -13.538 -12.290 1.00 87.69 83 GLU A O 1
ATOM 630 N N . ARG A 1 84 ? 2.496 -14.915 -14.046 1.00 88.88 84 ARG A N 1
ATOM 631 C CA . ARG A 1 84 ? 3.941 -14.709 -14.237 1.00 88.88 84 ARG A CA 1
ATOM 632 C C . ARG A 1 84 ? 4.278 -13.278 -14.646 1.00 88.88 84 ARG A C 1
ATOM 634 O O . ARG A 1 84 ? 5.320 -12.767 -14.249 1.00 88.88 84 ARG A O 1
ATOM 641 N N . MET A 1 85 ? 3.423 -12.628 -15.435 1.00 91.81 85 MET A N 1
ATOM 642 C CA . MET A 1 85 ? 3.611 -11.230 -15.829 1.00 91.81 85 MET A CA 1
ATOM 643 C C . MET A 1 85 ? 3.415 -10.282 -14.645 1.00 91.81 85 MET A C 1
ATOM 645 O O . MET A 1 85 ? 4.191 -9.338 -14.503 1.00 91.81 85 MET A O 1
ATOM 649 N N . LEU A 1 86 ? 2.452 -10.551 -13.760 1.00 92.38 86 LEU A N 1
ATOM 650 C CA . LEU A 1 86 ? 2.289 -9.794 -12.518 1.00 92.38 86 LEU A CA 1
ATOM 651 C C . LEU A 1 86 ? 3.497 -9.980 -11.593 1.00 92.38 86 LEU A C 1
ATOM 653 O O . LEU A 1 86 ? 4.077 -8.983 -11.170 1.00 92.38 86 LEU A O 1
ATOM 657 N N . LYS A 1 87 ? 3.959 -11.221 -11.376 1.00 91.88 87 LYS A N 1
ATOM 658 C CA . LYS A 1 87 ? 5.175 -11.519 -10.590 1.00 91.88 87 LYS A CA 1
ATOM 659 C C . LYS A 1 87 ? 6.416 -10.831 -11.152 1.00 91.88 87 LYS A C 1
ATOM 661 O O . LYS A 1 87 ? 7.176 -10.218 -10.406 1.00 91.88 87 LYS A O 1
ATOM 666 N N . PHE A 1 88 ? 6.603 -10.881 -12.471 1.00 94.06 88 PHE A N 1
ATOM 667 C CA . PHE A 1 88 ? 7.677 -10.151 -13.144 1.00 94.06 88 PHE A CA 1
ATOM 668 C C . PHE A 1 88 ? 7.583 -8.644 -12.884 1.00 94.06 88 PHE A C 1
ATOM 670 O O . PHE A 1 88 ? 8.587 -8.007 -12.565 1.00 94.06 88 PHE A O 1
ATOM 677 N N . THR A 1 89 ? 6.382 -8.077 -13.015 1.00 95.69 89 THR A N 1
ATOM 678 C CA . THR A 1 89 ? 6.163 -6.640 -12.832 1.00 95.69 89 THR A CA 1
ATOM 679 C C . THR A 1 89 ? 6.440 -6.237 -11.386 1.00 95.69 89 THR A C 1
ATOM 681 O O . THR A 1 89 ? 7.204 -5.303 -11.174 1.00 95.69 89 THR A O 1
ATOM 684 N N . SER A 1 90 ? 5.926 -6.988 -10.408 1.00 94.44 90 SER A N 1
ATOM 685 C CA . SER A 1 90 ? 6.212 -6.819 -8.975 1.00 94.44 90 SER A CA 1
ATOM 686 C C . SER A 1 90 ? 7.720 -6.834 -8.697 1.00 94.44 90 SER A C 1
ATOM 688 O O . SER A 1 90 ? 8.266 -5.875 -8.150 1.00 94.44 90 SER A O 1
ATOM 690 N N . ALA A 1 91 ? 8.437 -7.860 -9.171 1.00 94.31 91 ALA A N 1
ATOM 691 C CA . ALA A 1 91 ? 9.887 -7.965 -9.001 1.00 94.31 91 ALA A CA 1
ATOM 692 C C . ALA A 1 91 ? 10.641 -6.777 -9.626 1.00 94.31 91 ALA A C 1
ATOM 694 O O . ALA A 1 91 ? 11.607 -6.265 -9.054 1.00 94.31 91 ALA A O 1
ATOM 695 N N . TYR A 1 92 ? 10.189 -6.300 -10.787 1.00 95.62 92 TYR A N 1
ATOM 696 C CA . TYR A 1 92 ? 10.752 -5.113 -11.414 1.00 95.62 92 TYR A CA 1
ATOM 697 C C . TYR A 1 92 ? 10.482 -3.836 -10.598 1.00 95.62 92 TYR A C 1
ATOM 699 O O . TYR A 1 92 ? 11.415 -3.057 -10.389 1.00 95.62 92 TYR A O 1
ATOM 707 N N . LEU A 1 93 ? 9.264 -3.619 -10.093 1.00 96.00 93 LEU A N 1
ATOM 708 C CA . LEU A 1 93 ? 8.969 -2.448 -9.260 1.00 96.00 93 LEU A CA 1
ATOM 709 C C . LEU A 1 93 ? 9.793 -2.462 -7.967 1.00 96.00 93 LEU A C 1
ATOM 711 O O . LEU A 1 93 ? 10.403 -1.448 -7.638 1.00 96.00 93 LEU A O 1
ATOM 715 N N . LYS A 1 94 ? 9.926 -3.619 -7.306 1.00 94.44 94 LYS A N 1
ATOM 716 C CA . LYS A 1 94 ? 10.803 -3.802 -6.133 1.00 94.44 94 LYS A CA 1
ATOM 717 C C . LYS A 1 94 ? 12.268 -3.491 -6.444 1.00 94.44 94 LYS A C 1
ATOM 719 O O . LYS A 1 94 ? 12.948 -2.830 -5.661 1.00 94.44 94 LYS A O 1
ATOM 724 N N . TYR A 1 95 ? 12.753 -3.893 -7.620 1.00 93.75 95 TYR A N 1
ATOM 725 C CA . TYR A 1 95 ? 14.090 -3.518 -8.084 1.00 93.75 95 TYR A CA 1
ATOM 726 C C . TYR A 1 95 ? 14.238 -2.000 -8.288 1.00 93.75 95 TYR A C 1
ATOM 728 O O . TYR A 1 95 ? 15.275 -1.430 -7.938 1.00 93.75 95 TYR A O 1
ATOM 736 N N . ALA A 1 96 ? 13.216 -1.330 -8.830 1.00 93.81 96 ALA A N 1
ATOM 737 C CA . ALA A 1 96 ? 13.216 0.124 -8.989 1.00 93.81 96 ALA A CA 1
ATOM 738 C C . ALA A 1 96 ? 13.195 0.847 -7.629 1.00 93.81 96 ALA A C 1
ATOM 740 O O . ALA A 1 96 ? 14.015 1.738 -7.422 1.00 93.81 96 ALA A O 1
ATOM 741 N N . ILE A 1 97 ? 12.343 0.412 -6.691 1.00 93.81 97 ILE A N 1
ATOM 742 C CA . ILE A 1 97 ? 12.299 0.889 -5.294 1.00 93.81 97 ILE A CA 1
ATOM 743 C C . ILE A 1 97 ? 13.692 0.811 -4.668 1.00 93.81 97 ILE A C 1
ATOM 745 O O . ILE A 1 97 ? 14.255 1.831 -4.276 1.00 93.81 97 ILE A O 1
ATOM 749 N N . SER A 1 98 ? 14.300 -0.379 -4.687 1.00 92.88 98 SER A N 1
ATOM 750 C CA . SER A 1 98 ? 15.642 -0.594 -4.138 1.00 92.88 98 SER A CA 1
ATOM 751 C C . SER A 1 98 ? 16.697 0.293 -4.806 1.00 92.88 98 SER A C 1
ATOM 753 O O . SER A 1 98 ? 17.615 0.770 -4.142 1.00 92.88 98 SER A O 1
ATOM 755 N N . SER A 1 99 ? 16.570 0.560 -6.109 1.00 90.62 99 SER A N 1
ATOM 756 C CA . SER A 1 99 ? 17.490 1.450 -6.827 1.00 90.62 99 SER A CA 1
ATOM 757 C C . SER A 1 99 ? 17.376 2.904 -6.352 1.00 90.62 99 SER A C 1
ATOM 759 O O . SER A 1 99 ? 18.402 3.566 -6.193 1.00 90.62 99 SER A O 1
ATOM 761 N N . PHE A 1 100 ? 16.161 3.392 -6.078 1.00 91.31 100 PHE A N 1
ATOM 762 C CA . PHE A 1 100 ? 15.943 4.728 -5.514 1.00 91.31 100 PHE A CA 1
ATOM 763 C C . PHE A 1 100 ? 16.404 4.831 -4.054 1.00 91.31 100 PHE A C 1
ATOM 765 O O . PHE A 1 100 ? 17.059 5.809 -3.696 1.00 91.31 100 PHE A O 1
ATOM 772 N N . ASP A 1 101 ? 16.170 3.803 -3.237 1.00 88.81 101 ASP A N 1
ATOM 773 C CA . ASP A 1 101 ? 16.658 3.754 -1.850 1.00 88.81 101 ASP A CA 1
ATOM 774 C C . ASP A 1 101 ? 18.188 3.688 -1.771 1.00 88.81 101 ASP A C 1
ATOM 776 O O . ASP A 1 101 ? 18.838 4.341 -0.950 1.00 88.81 101 ASP A O 1
ATOM 780 N N . HIS A 1 102 ? 18.817 2.915 -2.655 1.00 87.88 102 HIS A N 1
ATOM 781 C CA . HIS A 1 102 ? 20.271 2.899 -2.760 1.00 87.88 102 HIS A CA 1
ATOM 782 C C . HIS A 1 102 ? 20.824 4.247 -3.221 1.00 87.88 102 HIS A C 1
ATOM 784 O O . HIS A 1 102 ? 21.907 4.633 -2.780 1.00 87.88 102 HIS A O 1
ATOM 790 N N . HIS A 1 103 ? 20.086 4.981 -4.055 1.00 86.06 103 HIS A N 1
ATOM 791 C CA . HIS A 1 103 ? 20.477 6.331 -4.428 1.00 86.06 103 HIS A CA 1
ATOM 792 C C . HIS A 1 103 ? 20.405 7.310 -3.251 1.00 86.06 103 HIS A C 1
ATOM 794 O O . HIS A 1 103 ? 21.379 8.008 -2.975 1.00 86.06 103 HIS A O 1
ATOM 800 N N . SER A 1 104 ? 19.296 7.314 -2.507 1.00 82.94 104 SER A N 1
ATOM 801 C CA . SER A 1 104 ? 19.101 8.218 -1.364 1.00 82.94 104 SER A CA 1
ATOM 802 C C . SER A 1 104 ? 20.082 7.956 -0.218 1.00 82.94 104 SER A C 1
ATOM 804 O O . SER A 1 104 ? 20.537 8.889 0.440 1.00 82.94 104 SER A O 1
ATOM 806 N N . THR A 1 105 ? 20.475 6.696 -0.014 1.00 85.19 105 THR A N 1
ATOM 807 C CA . THR A 1 105 ? 21.472 6.296 0.995 1.00 85.19 105 THR A CA 1
ATOM 808 C C . THR A 1 105 ? 22.924 6.483 0.537 1.00 85.19 105 THR A C 1
ATOM 810 O O . THR A 1 105 ? 23.850 6.133 1.270 1.00 85.19 105 THR A O 1
ATOM 813 N N . GLY A 1 106 ? 23.150 7.013 -0.671 1.00 80.25 106 GLY A N 1
ATOM 814 C CA . GLY A 1 106 ? 24.480 7.255 -1.237 1.00 80.25 106 GLY A CA 1
ATOM 815 C C . GLY A 1 106 ? 25.223 5.995 -1.696 1.00 80.25 106 GLY A C 1
ATOM 816 O O . GLY A 1 106 ? 26.384 6.091 -2.095 1.00 80.25 106 GLY A O 1
ATOM 817 N N . LYS A 1 107 ? 24.573 4.820 -1.668 1.00 78.81 107 LYS A N 1
ATOM 818 C CA . LYS A 1 107 ? 25.114 3.550 -2.192 1.00 78.81 107 LYS A CA 1
ATOM 819 C C . LYS A 1 107 ? 25.175 3.532 -3.725 1.00 78.81 107 LYS A C 1
ATOM 821 O O . LYS A 1 107 ? 25.981 2.795 -4.287 1.00 78.81 107 LYS A O 1
ATOM 826 N N . LEU A 1 108 ? 24.333 4.330 -4.382 1.00 79.81 108 LEU A N 1
ATOM 827 C CA . LEU A 1 108 ? 24.358 4.638 -5.814 1.00 79.81 108 LEU A CA 1
ATOM 828 C C . LEU A 1 108 ? 24.316 6.161 -6.002 1.00 79.81 108 LEU A C 1
ATOM 830 O O . LEU A 1 108 ? 23.616 6.859 -5.274 1.00 79.81 108 LEU A O 1
ATOM 834 N N . GLN A 1 109 ? 25.026 6.703 -6.986 1.00 81.12 109 GLN A N 1
ATOM 835 C CA . GLN A 1 109 ? 25.025 8.136 -7.279 1.00 81.12 109 GLN A CA 1
ATOM 836 C C . GLN A 1 109 ? 24.702 8.363 -8.753 1.00 81.12 109 GLN A C 1
ATOM 838 O O . GLN A 1 109 ? 25.580 8.417 -9.602 1.00 81.12 109 GLN A O 1
ATOM 843 N N . PHE A 1 110 ? 23.415 8.498 -9.071 1.00 80.88 110 PHE A N 1
ATOM 844 C CA . PHE A 1 110 ? 23.008 8.823 -10.434 1.00 80.88 110 PHE A CA 1
ATOM 845 C C . PHE A 1 110 ? 23.347 10.272 -10.784 1.00 80.88 110 PHE A C 1
ATOM 847 O O . PHE A 1 110 ? 23.098 11.184 -9.996 1.00 80.88 110 PHE A O 1
ATOM 854 N N . GLU A 1 111 ? 23.852 10.485 -11.999 1.00 85.69 111 GLU A N 1
ATOM 855 C CA . GLU A 1 111 ? 23.880 11.816 -12.602 1.00 85.69 111 GLU A CA 1
ATOM 856 C C . GLU A 1 111 ? 22.433 12.310 -12.824 1.00 85.69 111 GLU A C 1
ATOM 858 O O . GLU A 1 111 ? 21.523 11.521 -13.094 1.00 85.69 111 GLU A O 1
ATOM 863 N N . ASP A 1 112 ? 22.204 13.627 -12.776 1.00 85.25 112 ASP A N 1
ATOM 864 C CA . ASP A 1 112 ? 20.866 14.227 -12.943 1.00 85.25 112 ASP A CA 1
ATOM 865 C C . ASP A 1 112 ? 20.146 13.782 -14.228 1.00 85.25 112 ASP A C 1
ATOM 867 O O . ASP A 1 112 ? 18.916 13.682 -14.265 1.00 85.25 112 ASP A O 1
ATOM 871 N N . ALA A 1 113 ? 20.899 13.553 -15.308 1.00 88.88 113 ALA A N 1
ATOM 872 C CA . ALA A 1 113 ? 20.359 13.068 -16.575 1.00 88.88 113 ALA A CA 1
ATOM 873 C C . ALA A 1 113 ? 19.891 11.607 -16.468 1.00 88.88 113 ALA A C 1
ATOM 875 O O . ALA A 1 113 ? 18.770 11.291 -16.868 1.00 88.88 113 ALA A O 1
ATOM 876 N N . ASP A 1 114 ? 20.706 10.748 -15.857 1.00 88.31 114 ASP A N 1
ATOM 877 C CA . ASP A 1 114 ? 20.404 9.330 -15.657 1.00 88.31 114 ASP A CA 1
ATOM 878 C C . ASP A 1 114 ? 19.217 9.136 -14.710 1.00 88.31 114 ASP A C 1
ATOM 880 O O . ASP A 1 114 ? 18.342 8.305 -14.963 1.00 88.31 114 ASP A O 1
ATOM 884 N N . LEU A 1 115 ? 19.125 9.955 -13.658 1.00 88.62 115 LEU A N 1
ATOM 885 C CA . LEU A 1 115 ? 17.987 9.958 -12.743 1.00 88.62 115 LEU A CA 1
ATOM 886 C C . LEU A 1 115 ? 16.691 10.377 -13.456 1.00 88.62 115 LEU A C 1
ATOM 888 O O . LEU A 1 115 ? 15.641 9.759 -13.264 1.00 88.62 115 LEU A O 1
ATOM 892 N N . LYS A 1 116 ? 16.746 11.398 -14.323 1.00 91.50 116 LYS A N 1
ATOM 893 C CA . LYS A 1 116 ? 15.590 11.814 -15.138 1.00 91.50 116 LYS A CA 1
ATOM 894 C C . LYS A 1 116 ? 15.139 10.707 -16.087 1.00 91.50 116 LYS A C 1
ATOM 896 O O . LYS A 1 116 ? 13.934 10.467 -16.193 1.00 91.50 116 LYS A O 1
ATOM 901 N N . ASP A 1 117 ? 16.078 10.019 -16.727 1.00 92.81 117 ASP A N 1
ATOM 902 C CA . ASP A 1 117 ? 15.794 8.871 -17.589 1.00 92.81 117 ASP A CA 1
ATOM 903 C C . ASP A 1 117 ? 15.186 7.705 -16.799 1.00 92.81 117 ASP A C 1
ATOM 905 O O . ASP A 1 117 ? 14.211 7.091 -17.243 1.00 92.81 117 ASP A O 1
ATOM 909 N N . MET A 1 118 ? 15.712 7.423 -15.605 1.00 93.12 118 MET A N 1
ATOM 910 C CA . MET A 1 118 ? 15.180 6.397 -14.711 1.00 93.12 118 MET A CA 1
ATOM 911 C C . MET A 1 118 ? 13.743 6.713 -14.294 1.00 93.12 118 MET A C 1
ATOM 913 O O . MET A 1 118 ? 12.876 5.837 -14.340 1.00 93.12 118 MET A O 1
ATOM 917 N N . ILE A 1 119 ? 13.455 7.971 -13.953 1.00 94.06 119 ILE A N 1
ATOM 918 C CA . ILE A 1 119 ? 12.100 8.406 -13.613 1.00 94.06 119 ILE A CA 1
ATOM 919 C C . ILE A 1 119 ? 11.169 8.354 -14.820 1.00 94.06 119 ILE A C 1
ATOM 921 O O . ILE A 1 119 ? 10.009 7.978 -14.669 1.00 94.06 119 ILE A O 1
ATOM 925 N N . LEU A 1 120 ? 11.641 8.684 -16.021 1.00 95.50 120 LEU A N 1
ATOM 926 C CA . LEU A 1 120 ? 10.833 8.560 -17.234 1.00 95.50 120 LEU A CA 1
ATOM 927 C C . LEU A 1 120 ? 10.440 7.099 -17.503 1.00 95.50 120 LEU A C 1
ATOM 929 O O . LEU A 1 120 ? 9.279 6.818 -17.824 1.00 95.50 120 LEU A O 1
ATOM 933 N N . CYS A 1 121 ? 11.389 6.176 -17.333 1.00 95.81 121 CYS A N 1
ATOM 934 C CA . CYS A 1 121 ? 11.139 4.741 -17.423 1.00 95.81 121 CYS A CA 1
ATOM 935 C C . CYS A 1 121 ? 10.126 4.303 -16.363 1.00 95.81 121 CYS A C 1
ATOM 937 O O . CYS A 1 121 ? 9.092 3.739 -16.700 1.00 95.81 121 CYS A O 1
ATOM 939 N N . THR A 1 122 ? 10.364 4.675 -15.105 1.00 95.62 122 THR A N 1
ATOM 940 C CA . THR A 1 122 ? 9.496 4.357 -13.963 1.00 95.62 122 THR A CA 1
ATOM 941 C C . THR A 1 122 ? 8.077 4.879 -14.170 1.00 95.62 122 THR A C 1
ATOM 943 O O . THR A 1 122 ? 7.127 4.122 -14.033 1.00 95.62 122 THR A O 1
ATOM 946 N N . LYS A 1 123 ? 7.918 6.131 -14.613 1.00 96.38 123 LYS A N 1
ATOM 947 C CA . LYS A 1 123 ? 6.621 6.729 -14.958 1.00 96.38 123 LYS A CA 1
ATOM 948 C C . LYS A 1 123 ? 5.879 5.917 -16.019 1.00 96.38 123 LYS A C 1
ATOM 950 O O . LYS A 1 123 ? 4.672 5.710 -15.911 1.00 96.38 123 LYS A O 1
ATOM 955 N N . SER A 1 124 ? 6.589 5.484 -17.058 1.00 96.31 124 SER A N 1
ATOM 956 C CA . SER A 1 124 ? 6.003 4.656 -18.116 1.00 96.31 124 SER A CA 1
ATOM 957 C C . SER A 1 124 ? 5.574 3.299 -17.554 1.00 96.31 124 SER A C 1
ATOM 959 O O . SER A 1 124 ? 4.445 2.870 -17.780 1.00 96.31 124 SER A O 1
ATOM 961 N N . SER A 1 125 ? 6.438 2.673 -16.755 1.00 96.56 125 SER A N 1
ATOM 962 C CA . SER A 1 125 ? 6.184 1.404 -16.075 1.00 96.56 125 SER A CA 1
ATOM 963 C C . SER A 1 125 ? 5.003 1.471 -15.108 1.00 96.56 125 SER A C 1
ATOM 965 O O . SER A 1 125 ? 4.203 0.545 -15.101 1.00 96.56 125 SER A O 1
ATOM 967 N N . THR A 1 126 ? 4.817 2.573 -14.372 1.00 96.62 126 THR A N 1
ATOM 968 C CA . THR A 1 126 ? 3.641 2.813 -13.516 1.00 96.62 126 THR A CA 1
ATOM 969 C C . THR A 1 126 ? 2.342 2.727 -14.318 1.00 96.62 126 THR A C 1
ATOM 971 O O . THR A 1 126 ? 1.399 2.060 -13.899 1.00 96.62 126 THR A O 1
ATOM 974 N N . SER A 1 127 ? 2.297 3.354 -15.498 1.00 96.50 127 SER A N 1
ATOM 975 C CA . SER A 1 127 ? 1.114 3.284 -16.364 1.00 96.50 127 SER A CA 1
ATOM 976 C C . SER A 1 127 ? 0.904 1.877 -16.934 1.00 96.50 127 SER A C 1
ATOM 978 O O . SER A 1 127 ? -0.214 1.369 -16.918 1.00 96.50 127 SER A O 1
ATOM 980 N N . TYR A 1 128 ? 1.970 1.206 -17.388 1.00 97.31 128 TYR A N 1
ATOM 981 C CA . TYR A 1 128 ? 1.861 -0.167 -17.896 1.00 97.31 128 TYR A CA 1
ATOM 982 C C . TYR A 1 128 ? 1.430 -1.164 -16.816 1.00 97.31 128 TYR A C 1
ATOM 984 O O . TYR A 1 128 ? 0.603 -2.024 -17.094 1.00 97.31 128 TYR A O 1
ATOM 992 N N . ALA A 1 129 ? 1.931 -1.037 -15.589 1.00 96.94 129 ALA A N 1
ATOM 993 C CA . ALA A 1 129 ? 1.526 -1.875 -14.466 1.00 96.94 129 ALA A CA 1
ATOM 994 C C . ALA A 1 129 ? 0.049 -1.656 -14.099 1.00 96.94 129 ALA A C 1
ATOM 996 O O . ALA A 1 129 ? -0.688 -2.628 -13.964 1.00 96.94 129 ALA A O 1
ATOM 997 N N . GLY A 1 130 ? -0.415 -0.400 -14.039 1.00 95.50 130 GLY A N 1
ATOM 998 C CA . GLY A 1 130 ? -1.838 -0.096 -13.848 1.00 95.50 130 GLY A CA 1
ATOM 999 C C . GLY A 1 130 ? -2.718 -0.685 -14.958 1.00 95.50 130 GLY A C 1
ATOM 1000 O O . GLY A 1 130 ? -3.738 -1.318 -14.685 1.00 95.50 130 GLY A O 1
ATOM 1001 N N . LYS A 1 131 ? -2.275 -0.577 -16.216 1.00 95.38 131 LYS A N 1
ATOM 1002 C CA . LYS A 1 131 ? -2.945 -1.212 -17.358 1.00 95.38 131 LYS A CA 1
ATOM 1003 C C . LYS A 1 131 ? -2.952 -2.741 -17.256 1.00 95.38 131 LYS A C 1
ATOM 1005 O O . LYS A 1 131 ? -3.956 -3.359 -17.592 1.00 95.38 131 LYS A O 1
ATOM 1010 N N . LEU A 1 132 ? -1.865 -3.357 -16.789 1.00 94.19 132 LEU A N 1
ATOM 1011 C CA . LEU A 1 132 ? -1.791 -4.804 -16.582 1.00 94.19 132 LEU A CA 1
ATOM 1012 C C . LEU A 1 132 ? -2.803 -5.265 -15.529 1.00 94.19 132 LEU A C 1
ATOM 1014 O O . LEU A 1 132 ? -3.526 -6.223 -15.787 1.00 94.19 132 LEU A O 1
ATOM 1018 N N . ILE A 1 133 ? -2.902 -4.557 -14.396 1.00 92.88 133 ILE A N 1
ATOM 1019 C CA . ILE A 1 133 ? -3.927 -4.817 -13.374 1.00 92.88 133 ILE A CA 1
ATOM 1020 C C . ILE A 1 133 ? -5.316 -4.750 -14.014 1.00 92.88 133 ILE A C 1
ATOM 1022 O O . ILE A 1 133 ? -6.076 -5.706 -13.911 1.00 92.88 133 ILE A O 1
ATOM 1026 N N . ASN A 1 134 ? -5.628 -3.676 -14.745 1.00 92.00 134 ASN A N 1
ATOM 1027 C CA . ASN A 1 134 ? -6.917 -3.534 -15.427 1.00 92.00 134 ASN A CA 1
ATOM 1028 C C . ASN A 1 134 ? -7.216 -4.703 -16.385 1.00 92.00 134 ASN A C 1
ATOM 1030 O O . ASN A 1 134 ? -8.333 -5.216 -16.386 1.00 92.00 134 ASN A O 1
ATOM 1034 N N . LEU A 1 135 ? -6.239 -5.134 -17.188 1.00 90.31 135 LEU A N 1
ATOM 1035 C CA . LEU A 1 135 ? -6.408 -6.241 -18.135 1.00 90.31 135 LEU A CA 1
ATOM 1036 C C . LEU A 1 135 ? -6.677 -7.566 -17.415 1.00 90.31 135 LEU A C 1
ATOM 1038 O O . LEU A 1 135 ? -7.610 -8.278 -17.779 1.00 90.31 135 LEU A O 1
ATOM 1042 N N . VAL A 1 136 ? -5.906 -7.869 -16.371 1.00 87.44 136 VAL A N 1
ATOM 1043 C CA . VAL A 1 136 ? -6.057 -9.111 -15.605 1.00 87.44 136 VAL A CA 1
ATOM 1044 C C . VAL A 1 136 ? -7.370 -9.125 -14.818 1.00 87.44 136 VAL A C 1
ATOM 1046 O O . VAL A 1 136 ? -8.067 -10.137 -14.784 1.00 87.44 136 VAL A O 1
ATOM 1049 N N . MET A 1 137 ? -7.759 -7.990 -14.235 1.00 82.81 137 MET A N 1
ATOM 1050 C CA . MET A 1 137 ? -8.980 -7.869 -13.433 1.00 82.81 137 MET A CA 1
ATOM 1051 C C . MET A 1 137 ? -10.271 -8.010 -14.253 1.00 82.81 137 MET A C 1
ATOM 1053 O O . MET A 1 137 ? -11.336 -8.252 -13.683 1.00 82.81 137 MET A O 1
ATOM 1057 N N . ARG A 1 138 ? -10.204 -7.905 -15.587 1.00 80.81 138 ARG A N 1
ATOM 1058 C CA . ARG A 1 138 ? -11.348 -8.151 -16.482 1.00 80.81 138 ARG A CA 1
ATOM 1059 C C . ARG A 1 138 ? -11.629 -9.633 -16.717 1.00 80.81 138 ARG A C 1
ATOM 1061 O O . ARG A 1 138 ? -12.745 -9.968 -17.106 1.00 80.81 138 ARG A O 1
ATOM 1068 N N . GLU A 1 139 ? -10.660 -10.516 -16.494 1.00 72.69 139 GLU A N 1
ATOM 1069 C CA . GLU A 1 139 ? -10.821 -11.946 -16.761 1.00 72.69 139 GLU A CA 1
ATOM 1070 C C . GLU A 1 139 ? -11.524 -12.690 -15.615 1.00 72.69 139 GLU A C 1
ATOM 1072 O O . GLU A 1 139 ? -11.621 -12.198 -14.489 1.00 72.69 139 GLU A O 1
ATOM 1077 N N . ALA A 1 140 ? -12.065 -13.876 -15.917 1.00 56.97 140 ALA A N 1
ATOM 1078 C CA . ALA A 1 140 ? -12.832 -14.687 -14.968 1.00 56.97 140 ALA A CA 1
ATOM 1079 C C . ALA A 1 140 ? -11.944 -15.459 -13.971 1.00 56.97 140 ALA A C 1
ATOM 1081 O O . ALA A 1 140 ? -12.320 -15.604 -12.814 1.00 56.97 140 ALA A O 1
ATOM 1082 N N . SER A 1 141 ? -10.760 -15.919 -14.396 1.00 61.59 141 SER A N 1
ATOM 1083 C CA . SER A 1 141 ? -9.763 -16.586 -13.547 1.00 61.59 141 SER A CA 1
ATOM 1084 C C . SER A 1 141 ? -8.663 -15.596 -13.173 1.00 61.59 141 SER A C 1
ATOM 1086 O O . SER A 1 141 ? -7.771 -15.319 -13.979 1.00 61.59 141 SER A O 1
ATOM 1088 N N . ARG A 1 142 ? -8.747 -15.016 -11.976 1.00 68.31 142 ARG A N 1
ATOM 1089 C CA . ARG A 1 142 ? -7.884 -13.901 -11.571 1.00 68.31 142 ARG A CA 1
ATOM 1090 C C . ARG A 1 142 ? -6.769 -14.391 -10.635 1.00 68.31 142 ARG A C 1
ATOM 1092 O O . ARG A 1 142 ? -7.084 -15.034 -9.640 1.00 68.31 142 ARG A O 1
ATOM 1099 N N . PRO A 1 143 ? -5.490 -14.080 -10.900 1.00 67.06 143 PRO A N 1
ATOM 1100 C CA . PRO A 1 143 ? -4.403 -14.229 -9.930 1.00 67.06 143 PRO A CA 1
ATOM 1101 C C . PRO A 1 143 ? -4.500 -13.106 -8.878 1.00 67.06 143 PRO A C 1
ATOM 1103 O O . PRO A 1 143 ? -3.904 -12.036 -9.017 1.00 67.06 143 PRO A O 1
ATOM 1106 N N . LEU A 1 144 ? -5.371 -13.309 -7.883 1.00 74.94 144 LEU A N 1
ATOM 1107 C CA . LEU A 1 144 ? -5.825 -12.263 -6.955 1.00 74.94 144 LEU A CA 1
ATOM 1108 C C . LEU A 1 144 ? -4.706 -11.760 -6.031 1.00 74.94 144 LEU A C 1
ATOM 1110 O O . LEU A 1 144 ? -4.621 -10.554 -5.803 1.00 74.94 144 LEU A O 1
ATOM 1114 N N . PHE A 1 145 ? -3.831 -12.651 -5.552 1.00 82.69 145 PHE A N 1
ATOM 1115 C CA . PHE A 1 145 ? -2.687 -12.274 -4.716 1.00 82.69 145 PHE A CA 1
ATOM 1116 C C . PHE A 1 145 ? -1.651 -11.478 -5.506 1.00 82.69 145 PHE A C 1
ATOM 1118 O O . PHE A 1 145 ? -1.195 -10.441 -5.047 1.00 82.69 145 PHE A O 1
ATOM 1125 N N . GLU A 1 146 ? -1.330 -11.890 -6.731 1.00 89.25 146 GLU A N 1
ATOM 1126 C CA . GLU A 1 146 ? -0.344 -11.187 -7.548 1.00 89.25 146 GLU A CA 1
ATOM 1127 C C . GLU A 1 146 ? -0.827 -9.799 -7.993 1.00 89.25 146 GLU A C 1
ATOM 1129 O O . GLU A 1 146 ? -0.021 -8.875 -8.129 1.00 89.25 146 GLU A O 1
ATOM 1134 N N . ALA A 1 147 ? -2.132 -9.636 -8.235 1.00 90.56 147 ALA A N 1
ATOM 1135 C CA . ALA A 1 147 ? -2.721 -8.333 -8.534 1.00 90.56 147 ALA A CA 1
ATOM 1136 C C . ALA A 1 147 ? -2.693 -7.415 -7.301 1.00 90.56 147 ALA A C 1
ATOM 1138 O O . ALA A 1 147 ? -2.339 -6.240 -7.429 1.00 90.56 147 ALA A O 1
ATOM 1139 N N . PHE A 1 148 ? -3.005 -7.965 -6.123 1.00 90.50 148 PHE A N 1
ATOM 1140 C CA . PHE A 1 148 ? -2.887 -7.279 -4.838 1.00 90.50 148 PHE A CA 1
ATOM 1141 C C . PHE A 1 148 ? -1.445 -6.847 -4.548 1.00 90.50 148 PHE A C 1
ATOM 1143 O O . PHE A 1 148 ? -1.199 -5.681 -4.239 1.00 90.50 148 PHE A O 1
ATOM 1150 N N . ASP A 1 149 ? -0.477 -7.746 -4.719 1.00 92.12 149 ASP A N 1
ATOM 1151 C CA . ASP A 1 149 ? 0.942 -7.457 -4.508 1.00 92.12 149 ASP A CA 1
ATOM 1152 C C . ASP A 1 149 ? 1.420 -6.351 -5.446 1.00 92.12 149 ASP A C 1
ATOM 1154 O O . ASP A 1 149 ? 2.048 -5.391 -5.007 1.00 92.12 149 ASP A O 1
ATOM 1158 N N . LEU A 1 150 ? 1.065 -6.427 -6.734 1.00 94.88 150 LEU A N 1
ATOM 1159 C CA . LEU A 1 150 ? 1.452 -5.404 -7.701 1.00 94.88 150 LEU A CA 1
ATOM 1160 C C . LEU A 1 150 ? 0.819 -4.038 -7.393 1.00 94.88 150 LEU A C 1
ATOM 1162 O O . LEU A 1 150 ? 1.464 -3.004 -7.587 1.00 94.88 150 LEU A O 1
ATOM 1166 N N . ALA A 1 151 ? -0.433 -4.014 -6.927 1.00 95.25 151 ALA A N 1
ATOM 1167 C CA . ALA A 1 151 ? -1.097 -2.780 -6.526 1.00 95.25 151 ALA A CA 1
ATOM 1168 C C . ALA A 1 151 ? -0.379 -2.115 -5.342 1.00 95.25 151 ALA A C 1
ATOM 1170 O O . ALA A 1 151 ? -0.125 -0.908 -5.365 1.00 95.25 151 ALA A O 1
ATOM 1171 N N . ASN A 1 152 ? 0.008 -2.911 -4.346 1.00 95.38 152 ASN A N 1
ATOM 1172 C CA . ASN A 1 152 ? 0.787 -2.436 -3.209 1.00 95.38 152 ASN A CA 1
ATOM 1173 C C . ASN A 1 152 ? 2.198 -1.993 -3.618 1.00 95.38 152 ASN A C 1
ATOM 1175 O O . ASN A 1 152 ? 2.622 -0.914 -3.217 1.00 95.38 152 ASN A O 1
ATOM 1179 N N . ASP A 1 153 ? 2.882 -2.732 -4.493 1.00 96.62 153 ASP A N 1
ATOM 1180 C CA . ASP A 1 153 ? 4.208 -2.360 -5.001 1.00 96.62 153 ASP A CA 1
ATOM 1181 C C . ASP A 1 153 ? 4.192 -1.032 -5.778 1.00 96.62 153 ASP A C 1
ATOM 1183 O O . ASP A 1 153 ? 5.165 -0.277 -5.753 1.00 96.62 153 ASP A O 1
ATOM 1187 N N . LEU A 1 154 ? 3.092 -0.712 -6.472 1.00 97.06 154 LEU A N 1
ATOM 1188 C CA . LEU A 1 154 ? 2.920 0.585 -7.135 1.00 97.06 154 LEU A CA 1
ATOM 1189 C C . LEU A 1 154 ? 2.810 1.742 -6.138 1.00 97.06 154 LEU A C 1
ATOM 1191 O O . LEU A 1 154 ? 3.362 2.820 -6.386 1.00 97.06 154 LEU A O 1
ATOM 1195 N N . LEU A 1 155 ? 2.097 1.532 -5.032 1.00 96.88 155 LEU A N 1
ATOM 1196 C CA . LEU A 1 155 ? 1.951 2.525 -3.970 1.00 96.88 155 LEU A CA 1
ATOM 1197 C C . LEU A 1 155 ? 3.235 2.663 -3.146 1.00 96.88 155 LEU A C 1
ATOM 1199 O O . LEU A 1 155 ? 3.620 3.786 -2.813 1.00 96.88 155 LEU A O 1
ATOM 1203 N N . ASP A 1 156 ? 3.946 1.561 -2.910 1.00 96.75 156 ASP A N 1
ATOM 1204 C CA . ASP A 1 156 ? 5.277 1.547 -2.300 1.00 96.75 156 ASP A CA 1
ATOM 1205 C C . ASP A 1 156 ? 6.269 2.318 -3.171 1.00 96.75 156 ASP A C 1
ATOM 1207 O O . ASP A 1 156 ? 6.936 3.227 -2.687 1.00 96.75 156 ASP A O 1
ATOM 1211 N N . LEU A 1 157 ? 6.292 2.066 -4.484 1.00 96.62 157 LEU A N 1
ATOM 1212 C CA . LEU A 1 157 ? 7.133 2.802 -5.429 1.00 96.62 157 LEU A CA 1
ATOM 1213 C C . LEU A 1 157 ? 6.871 4.306 -5.398 1.00 96.62 157 LEU A C 1
ATOM 1215 O O . LEU A 1 157 ? 7.812 5.101 -5.373 1.00 96.62 157 LEU A O 1
ATOM 1219 N N . LEU A 1 158 ? 5.601 4.705 -5.416 1.00 96.38 158 LEU A N 1
ATOM 1220 C CA . LEU A 1 158 ? 5.224 6.111 -5.339 1.00 96.38 158 LEU A CA 1
ATOM 1221 C C . LEU A 1 158 ? 5.685 6.743 -4.024 1.00 96.38 158 LEU A C 1
ATOM 1223 O O . LEU A 1 158 ? 6.245 7.840 -4.039 1.00 96.38 158 LEU A O 1
ATOM 1227 N N . THR A 1 159 ? 5.481 6.032 -2.917 1.00 95.56 159 THR A N 1
ATOM 1228 C CA . THR A 1 159 ? 5.866 6.469 -1.574 1.00 95.56 159 THR A CA 1
ATOM 1229 C C . THR A 1 159 ? 7.379 6.620 -1.465 1.00 95.56 159 THR A C 1
ATOM 1231 O O . THR A 1 159 ? 7.861 7.680 -1.068 1.00 95.56 159 THR A O 1
ATOM 1234 N N . THR A 1 160 ? 8.143 5.619 -1.908 1.00 95.44 160 THR A N 1
ATOM 1235 C CA . THR A 1 160 ? 9.606 5.661 -1.950 1.00 95.44 160 THR A CA 1
ATOM 1236 C C . THR A 1 160 ? 10.101 6.811 -2.812 1.00 95.44 160 THR A C 1
ATOM 1238 O O . THR A 1 160 ? 10.964 7.564 -2.373 1.00 95.44 160 THR A O 1
ATOM 1241 N N . VAL A 1 161 ? 9.554 7.008 -4.015 1.00 95.19 161 VAL A N 1
ATOM 1242 C CA . VAL A 1 161 ? 9.963 8.121 -4.887 1.00 95.19 161 VAL A CA 1
ATOM 1243 C C . VAL A 1 161 ? 9.666 9.472 -4.242 1.00 95.19 161 VAL A C 1
ATOM 1245 O O . VAL A 1 161 ? 10.472 10.391 -4.372 1.00 95.19 161 VAL A O 1
ATOM 1248 N N . GLU A 1 162 ? 8.553 9.616 -3.523 1.00 95.44 162 GLU A N 1
ATOM 1249 C CA . GLU A 1 162 ? 8.266 10.862 -2.816 1.00 95.44 162 GLU A CA 1
ATOM 1250 C C . GLU A 1 162 ? 9.225 11.109 -1.652 1.00 95.44 162 GLU A C 1
ATOM 1252 O O . GLU A 1 162 ? 9.758 12.210 -1.538 1.00 95.44 162 GLU A O 1
ATOM 1257 N N . ILE A 1 163 ? 9.487 10.086 -0.837 1.00 92.81 163 ILE A N 1
ATOM 1258 C CA . ILE A 1 163 ? 10.402 10.171 0.308 1.00 92.81 163 ILE A CA 1
ATOM 1259 C C . ILE A 1 163 ? 11.836 10.460 -0.153 1.00 92.81 163 ILE A C 1
ATOM 1261 O O . ILE A 1 163 ? 12.535 11.263 0.460 1.00 92.81 163 ILE A O 1
ATOM 1265 N N . THR A 1 164 ? 12.286 9.809 -1.227 1.00 91.62 164 THR A N 1
ATOM 1266 C CA . THR A 1 164 ? 13.695 9.841 -1.653 1.00 91.62 164 THR A CA 1
ATOM 1267 C C . THR A 1 164 ? 14.015 10.962 -2.634 1.00 91.62 164 THR A C 1
ATOM 1269 O O . THR A 1 164 ? 15.097 11.538 -2.561 1.00 91.62 164 THR A O 1
ATOM 1272 N N . LEU A 1 165 ? 13.100 11.282 -3.555 1.00 91.38 165 LEU A N 1
ATOM 1273 C CA . LEU A 1 165 ? 13.333 12.241 -4.643 1.00 91.38 165 LEU A CA 1
ATOM 1274 C C . LEU A 1 165 ? 12.426 13.476 -4.561 1.00 91.38 165 LEU A C 1
ATOM 1276 O O . LEU A 1 165 ? 12.659 14.463 -5.262 1.00 91.38 165 LEU A O 1
ATOM 1280 N N . GLY A 1 166 ? 11.390 13.441 -3.723 1.00 92.69 166 GLY A N 1
ATOM 1281 C CA . GLY A 1 166 ? 10.474 14.550 -3.487 1.00 92.69 166 GLY A CA 1
ATOM 1282 C C . GLY A 1 166 ? 9.198 14.528 -4.335 1.00 92.69 166 GLY A C 1
ATOM 1283 O O . GLY A 1 166 ? 9.075 13.882 -5.384 1.00 92.69 166 GLY A O 1
ATOM 1284 N N . SER A 1 167 ? 8.223 15.325 -3.894 1.00 93.06 167 SER A N 1
ATOM 1285 C CA . SER A 1 167 ? 6.848 15.342 -4.415 1.00 93.06 167 SER A CA 1
ATOM 1286 C C . SER A 1 167 ? 6.715 15.726 -5.884 1.00 93.06 167 SER A C 1
ATOM 1288 O O . SER A 1 167 ? 5.747 15.331 -6.536 1.00 93.06 167 SER A O 1
ATOM 1290 N N . ALA A 1 168 ? 7.673 16.468 -6.444 1.00 93.56 168 ALA A N 1
ATOM 1291 C CA . ALA A 1 168 ? 7.659 16.830 -7.861 1.00 93.56 168 ALA A CA 1
ATOM 1292 C C . ALA A 1 168 ? 7.803 15.597 -8.770 1.00 93.56 168 ALA A C 1
ATOM 1294 O O . ALA A 1 168 ? 7.175 15.533 -9.831 1.00 93.56 168 ALA A O 1
ATOM 1295 N N . TYR A 1 169 ? 8.607 14.608 -8.365 1.00 94.00 169 TYR A N 1
ATOM 1296 C CA . TYR A 1 169 ? 8.756 13.355 -9.103 1.00 94.00 169 TYR A CA 1
ATOM 1297 C C . TYR A 1 169 ? 7.608 12.393 -8.812 1.00 94.00 169 TYR A C 1
ATOM 1299 O O . TYR A 1 169 ? 7.031 11.854 -9.757 1.00 94.00 169 TYR A O 1
ATOM 1307 N N . ALA A 1 170 ? 7.189 12.272 -7.551 1.00 95.75 170 ALA A N 1
ATOM 1308 C CA . ALA A 1 170 ? 6.031 11.459 -7.183 1.00 95.75 170 ALA A CA 1
ATOM 1309 C C . ALA A 1 170 ? 4.751 11.905 -7.909 1.00 95.75 170 ALA A C 1
ATOM 1311 O O . ALA A 1 170 ? 4.030 11.083 -8.468 1.00 95.75 170 ALA A O 1
ATOM 1312 N N . SER A 1 171 ? 4.523 13.216 -8.044 1.00 94.88 171 SER A N 1
ATOM 1313 C CA . SER A 1 171 ? 3.381 13.765 -8.795 1.00 94.88 171 SER A CA 1
ATOM 1314 C C . SER A 1 171 ? 3.367 13.337 -10.269 1.00 94.88 171 SER A C 1
ATOM 1316 O O . SER A 1 171 ? 2.298 13.174 -10.866 1.00 94.88 171 SER A O 1
ATOM 1318 N N . LYS A 1 172 ? 4.540 13.117 -10.884 1.00 94.81 172 LYS A N 1
ATOM 1319 C CA . LYS A 1 172 ? 4.628 12.593 -12.258 1.00 94.81 172 LYS A CA 1
ATOM 1320 C C . LYS A 1 172 ? 4.172 11.137 -12.331 1.00 94.81 172 LYS A C 1
ATOM 1322 O O . LYS A 1 172 ? 3.569 10.771 -13.341 1.00 94.81 172 LYS A O 1
ATOM 1327 N N . LEU A 1 173 ? 4.446 10.343 -11.292 1.00 95.62 173 LEU A N 1
ATOM 1328 C CA . LEU A 1 173 ? 3.961 8.967 -11.170 1.00 95.62 173 LEU A CA 1
ATOM 1329 C C . LEU A 1 173 ? 2.453 8.941 -10.922 1.00 95.62 173 LEU A C 1
ATOM 1331 O O . LEU A 1 173 ? 1.754 8.252 -11.657 1.00 95.62 173 LEU A O 1
ATOM 1335 N N . VAL A 1 174 ? 1.939 9.773 -10.003 1.00 94.56 174 VAL A N 1
ATOM 1336 C CA . VAL A 1 174 ? 0.487 9.949 -9.779 1.00 94.56 174 VAL A CA 1
ATOM 1337 C C . VAL A 1 174 ? -0.220 10.241 -11.100 1.00 94.56 174 VAL A C 1
ATOM 1339 O O . VAL A 1 174 ? -1.172 9.566 -11.462 1.00 94.56 174 VAL A O 1
ATOM 1342 N N . THR A 1 175 ? 0.298 11.190 -11.883 1.00 95.38 175 THR A N 1
ATOM 1343 C CA . THR A 1 175 ? -0.300 11.554 -13.178 1.00 95.38 175 THR A CA 1
ATOM 1344 C C . THR A 1 175 ? -0.356 10.371 -14.153 1.00 95.38 175 THR A C 1
ATOM 1346 O O . THR A 1 175 ? -1.304 10.261 -14.925 1.00 95.38 175 THR A O 1
ATOM 1349 N N . ALA A 1 176 ? 0.650 9.491 -14.141 1.00 95.25 176 ALA A N 1
ATOM 1350 C CA . ALA A 1 176 ? 0.666 8.289 -14.974 1.00 95.25 176 ALA A CA 1
ATOM 1351 C C . ALA A 1 176 ? -0.272 7.190 -14.450 1.00 95.25 176 ALA A C 1
ATOM 1353 O O . ALA A 1 176 ? -0.805 6.419 -15.245 1.00 95.25 176 ALA A O 1
ATOM 1354 N N . LEU A 1 177 ? -0.476 7.138 -13.132 1.00 93.69 177 LEU A N 1
ATOM 1355 C CA . LEU A 1 177 ? -1.356 6.190 -12.456 1.00 93.69 177 LEU A CA 1
ATOM 1356 C C . LEU A 1 177 ? -2.833 6.608 -12.504 1.00 93.69 177 LEU A C 1
ATOM 1358 O O . LEU A 1 177 ? -3.693 5.737 -12.477 1.00 93.69 177 LEU A O 1
ATOM 1362 N N . ASN A 1 178 ? -3.133 7.908 -12.617 1.00 93.62 178 ASN A N 1
ATOM 1363 C CA . ASN A 1 178 ? -4.487 8.477 -12.563 1.00 93.62 178 ASN A CA 1
ATOM 1364 C C . ASN A 1 178 ? -5.561 7.698 -13.346 1.00 93.62 178 ASN A C 1
ATOM 1366 O O . ASN A 1 178 ? -6.618 7.444 -12.770 1.00 93.62 178 ASN A O 1
ATOM 1370 N N . PRO A 1 179 ? -5.339 7.287 -14.613 1.00 94.94 179 PRO A N 1
ATOM 1371 C CA . PRO A 1 179 ? -6.349 6.547 -15.374 1.00 94.94 179 PRO A CA 1
ATOM 1372 C C . PRO A 1 179 ? -6.687 5.170 -14.785 1.00 94.94 179 PRO A C 1
ATOM 1374 O O . PRO A 1 179 ? -7.743 4.624 -15.081 1.00 94.94 179 PRO A O 1
ATOM 1377 N N . TRP A 1 180 ? -5.787 4.617 -13.973 1.00 95.38 180 TRP A N 1
ATOM 1378 C CA . TRP A 1 180 ? -5.820 3.248 -13.463 1.00 95.38 180 TRP A CA 1
ATOM 1379 C C . TRP A 1 180 ? -6.168 3.169 -11.973 1.00 95.38 180 TRP A C 1
ATOM 1381 O O . TRP A 1 180 ? -6.236 2.072 -11.430 1.00 95.38 180 TRP A O 1
ATOM 1391 N N . ILE A 1 181 ? -6.391 4.303 -11.294 1.00 93.75 181 ILE A N 1
ATOM 1392 C CA . ILE A 1 181 ? -6.716 4.321 -9.857 1.00 93.75 181 ILE A CA 1
ATOM 1393 C C . ILE A 1 181 ? -7.951 3.460 -9.533 1.00 93.75 181 ILE A C 1
ATOM 1395 O O . ILE A 1 181 ? -7.878 2.709 -8.565 1.00 93.75 181 ILE A O 1
ATOM 1399 N N . PRO A 1 182 ? -9.060 3.483 -10.302 1.00 91.75 182 PRO A N 1
ATOM 1400 C CA . PRO A 1 182 ? -10.202 2.619 -10.000 1.00 91.75 182 PRO A CA 1
ATOM 1401 C C . PRO A 1 182 ? -9.848 1.125 -10.027 1.00 91.75 182 PRO A C 1
ATOM 1403 O O . PRO A 1 182 ? -10.253 0.380 -9.140 1.00 91.75 182 PRO A O 1
ATOM 1406 N N . ASP A 1 183 ? -9.049 0.692 -11.005 1.00 91.50 183 ASP A N 1
ATOM 1407 C CA . ASP A 1 183 ? -8.588 -0.696 -11.110 1.00 91.50 183 ASP A CA 1
ATOM 1408 C C . ASP A 1 183 ? -7.624 -1.066 -9.977 1.00 91.50 183 ASP A C 1
ATOM 1410 O O . ASP A 1 183 ? -7.705 -2.164 -9.427 1.00 91.50 183 ASP A O 1
ATOM 1414 N N . LEU A 1 184 ? -6.752 -0.130 -9.588 1.00 92.25 184 LEU A N 1
ATOM 1415 C CA . LEU A 1 184 ? -5.874 -0.271 -8.430 1.00 92.25 184 LEU A CA 1
ATOM 1416 C C . LEU A 1 184 ? -6.690 -0.481 -7.148 1.00 92.25 184 LEU A C 1
ATOM 1418 O O . LEU A 1 184 ? -6.413 -1.402 -6.395 1.00 92.25 184 LEU A O 1
ATOM 1422 N N . VAL A 1 185 ? -7.733 0.324 -6.928 1.00 91.44 185 VAL A N 1
ATOM 1423 C CA . VAL A 1 185 ? -8.637 0.212 -5.770 1.00 91.44 185 VAL A CA 1
ATOM 1424 C C . VAL A 1 185 ? -9.307 -1.162 -5.711 1.00 91.44 185 VAL A C 1
ATOM 1426 O O . VAL A 1 185 ? -9.359 -1.776 -4.648 1.00 91.44 185 VAL A O 1
ATOM 1429 N N . LEU A 1 186 ? -9.769 -1.684 -6.851 1.00 88.88 186 LEU A N 1
ATOM 1430 C CA . LEU A 1 186 ? -10.343 -3.030 -6.921 1.00 88.88 186 LEU A CA 1
ATOM 1431 C C . LEU A 1 186 ? -9.313 -4.127 -6.610 1.00 88.88 186 LEU A C 1
ATOM 1433 O O . LEU A 1 186 ? -9.673 -5.144 -6.015 1.00 88.88 186 LEU A O 1
ATOM 1437 N N . ALA A 1 187 ? -8.052 -3.917 -6.991 1.00 90.19 187 ALA A N 1
ATOM 1438 C CA . ALA A 1 187 ? -6.945 -4.822 -6.697 1.00 90.19 187 ALA A CA 1
ATOM 1439 C C . ALA A 1 187 ? -6.415 -4.713 -5.251 1.00 90.19 187 ALA A C 1
ATOM 1441 O O . ALA A 1 187 ? -5.714 -5.606 -4.797 1.00 90.19 187 ALA A O 1
ATOM 1442 N N . LEU A 1 188 ? -6.739 -3.654 -4.502 1.00 88.12 188 LEU A N 1
ATOM 1443 C CA . LEU A 1 188 ? -6.268 -3.482 -3.119 1.00 88.12 188 LEU A CA 1
ATOM 1444 C C . LEU A 1 188 ? -7.128 -4.195 -2.070 1.00 88.12 188 LEU A C 1
ATOM 1446 O O . LEU A 1 188 ? -6.648 -4.419 -0.967 1.00 88.12 188 LEU A O 1
ATOM 1450 N N . GLY A 1 189 ? -8.386 -4.521 -2.370 1.00 79.75 189 GLY A N 1
ATOM 1451 C CA . GLY A 1 189 ? -9.304 -5.085 -1.372 1.00 79.75 189 GLY A CA 1
ATOM 1452 C C . GLY A 1 189 ? -10.332 -6.048 -1.956 1.00 79.75 189 GLY A C 1
ATOM 1453 O O . GLY A 1 189 ? -10.308 -7.228 -1.624 1.00 79.75 189 GLY A O 1
ATOM 1454 N N . PRO A 1 190 ? -11.212 -5.613 -2.874 1.00 65.94 190 PRO A N 1
ATOM 1455 C CA . PRO A 1 190 ? -12.258 -6.473 -3.435 1.00 65.94 190 PRO A CA 1
ATOM 1456 C C . PRO A 1 190 ? -11.747 -7.763 -4.081 1.00 65.94 190 PRO A C 1
ATOM 1458 O O . PRO A 1 190 ? -12.393 -8.803 -3.971 1.00 65.94 190 PRO A O 1
ATOM 1461 N N . CYS A 1 191 ? -10.582 -7.728 -4.736 1.00 64.00 191 CYS A N 1
ATOM 1462 C CA . CYS A 1 191 ? -9.960 -8.934 -5.280 1.00 64.00 191 CYS A CA 1
ATOM 1463 C C . CYS A 1 191 ? -9.503 -9.903 -4.177 1.00 64.00 191 CYS A C 1
ATOM 1465 O O . CYS A 1 191 ? -9.513 -11.107 -4.376 1.00 64.00 191 CYS A O 1
ATOM 1467 N N . PHE A 1 192 ? -9.146 -9.391 -3.003 1.00 62.62 192 PHE A N 1
ATOM 1468 C CA . PHE A 1 192 ? -8.663 -10.169 -1.869 1.00 62.62 192 PHE A CA 1
ATOM 1469 C C . PHE A 1 192 ? -9.806 -10.907 -1.145 1.00 62.62 192 PHE A C 1
ATOM 1471 O O . PHE A 1 192 ? -9.579 -11.953 -0.533 1.00 62.62 192 PHE A O 1
ATOM 1478 N N . ILE A 1 193 ? -11.039 -10.392 -1.262 1.00 63.53 193 ILE A N 1
ATOM 1479 C CA . ILE A 1 193 ? -12.253 -10.946 -0.636 1.00 63.53 193 ILE A CA 1
ATOM 1480 C C . ILE A 1 193 ? -13.038 -11.865 -1.575 1.00 63.53 193 ILE A C 1
ATOM 1482 O O . ILE A 1 193 ? -13.562 -12.879 -1.126 1.00 63.53 193 ILE A O 1
ATOM 1486 N N . ASN A 1 194 ? -13.143 -11.533 -2.867 1.00 57.38 194 ASN A N 1
ATOM 1487 C CA . ASN A 1 194 ? -14.090 -12.165 -3.792 1.00 57.38 194 ASN A CA 1
ATOM 1488 C C . ASN A 1 194 ? -13.632 -13.558 -4.281 1.00 57.38 194 ASN A C 1
ATOM 1490 O O . ASN A 1 194 ? -13.456 -13.773 -5.481 1.00 57.38 194 ASN A O 1
ATOM 1494 N N . ASN A 1 195 ? -13.478 -14.496 -3.345 1.00 50.91 195 ASN A N 1
ATOM 1495 C CA . ASN A 1 195 ? -13.416 -15.936 -3.567 1.00 50.91 195 ASN A CA 1
ATOM 1496 C C . ASN A 1 195 ? -14.769 -16.540 -3.173 1.00 50.91 195 ASN A C 1
ATOM 1498 O O . ASN A 1 195 ? -14.950 -17.013 -2.059 1.00 50.91 195 ASN A O 1
ATOM 1502 N N . ASN A 1 196 ? -15.714 -16.568 -4.115 1.00 43.88 196 ASN A N 1
ATOM 1503 C CA . ASN A 1 196 ? -16.828 -17.520 -4.070 1.00 43.88 196 ASN A CA 1
ATOM 1504 C C . ASN A 1 196 ? -16.313 -18.919 -4.450 1.00 43.88 196 ASN A C 1
ATOM 1506 O O . ASN A 1 196 ? -16.751 -19.488 -5.448 1.00 43.88 196 ASN A O 1
ATOM 1510 N N . MET A 1 197 ? -15.338 -19.437 -3.710 1.00 42.66 197 MET A N 1
ATOM 1511 C CA . MET A 1 197 ? -14.945 -20.838 -3.784 1.00 42.66 197 MET A CA 1
ATOM 1512 C C . MET A 1 197 ? -15.078 -21.378 -2.370 1.00 42.66 197 MET A C 1
ATOM 1514 O O . MET A 1 197 ? -14.580 -20.769 -1.430 1.00 42.66 197 MET A O 1
ATOM 1518 N N . GLU A 1 198 ? -15.842 -22.456 -2.270 1.00 41.38 198 GLU A N 1
ATOM 1519 C CA . GLU A 1 198 ? -16.300 -23.197 -1.095 1.00 41.38 198 GLU A CA 1
ATOM 1520 C C . GLU A 1 198 ? -15.134 -23.796 -0.275 1.00 41.38 198 GLU A C 1
ATOM 1522 O O . GLU A 1 198 ? -15.097 -24.995 -0.022 1.00 41.38 198 GLU A O 1
ATOM 1527 N N . GLU A 1 199 ? -14.142 -22.987 0.090 1.00 43.19 199 GLU A N 1
ATOM 1528 C CA . GLU A 1 199 ? -13.033 -23.365 0.964 1.00 43.19 199 GLU A CA 1
ATOM 1529 C C . GLU A 1 199 ? -13.324 -22.844 2.375 1.00 43.19 199 GLU A C 1
ATOM 1531 O O . GLU A 1 199 ? -13.686 -21.680 2.558 1.00 43.19 199 GLU A O 1
ATOM 1536 N N . GLU A 1 200 ? -13.211 -23.746 3.348 1.00 45.69 200 GLU A N 1
ATOM 1537 C CA . GLU A 1 200 ? -13.488 -23.550 4.772 1.00 45.69 200 GLU A CA 1
ATOM 1538 C C . GLU A 1 200 ? -12.916 -22.206 5.280 1.00 45.69 200 GLU A C 1
ATOM 1540 O O . GLU A 1 200 ? -11.750 -21.872 5.057 1.00 45.69 200 GLU A O 1
ATOM 1545 N N . GLU A 1 201 ? -13.764 -21.391 5.921 1.00 51.38 201 GLU A N 1
ATOM 1546 C CA . GLU A 1 201 ? -13.515 -19.963 6.199 1.00 51.38 201 GLU A CA 1
ATOM 1547 C C . GLU A 1 201 ? -12.216 -19.691 6.996 1.00 51.38 201 GLU A C 1
ATOM 1549 O O . GLU A 1 201 ? -11.589 -18.638 6.828 1.00 51.38 201 GLU A O 1
ATOM 1554 N N . GLU A 1 202 ? -11.763 -20.651 7.807 1.00 48.38 202 GLU A N 1
ATOM 1555 C CA . GLU A 1 202 ? -10.564 -20.556 8.656 1.00 48.38 202 GLU A CA 1
ATOM 1556 C C . GLU A 1 202 ? -9.237 -20.643 7.878 1.00 48.38 202 GLU A C 1
ATOM 1558 O O . GLU A 1 202 ? -8.308 -19.858 8.125 1.00 48.38 202 GLU A O 1
ATOM 1563 N N . ASP A 1 203 ? -9.163 -21.523 6.873 1.00 54.78 203 ASP A N 1
ATOM 1564 C CA . ASP A 1 203 ? -7.998 -21.649 5.983 1.00 54.78 203 ASP A CA 1
ATOM 1565 C C . ASP A 1 203 ? -7.813 -20.373 5.143 1.00 54.78 203 ASP A C 1
ATOM 1567 O O . ASP A 1 203 ? -6.694 -19.946 4.827 1.00 54.78 203 ASP A O 1
ATOM 1571 N N . SER A 1 204 ? -8.926 -19.694 4.859 1.00 72.69 204 SER A N 1
ATOM 1572 C CA . SER A 1 204 ? -8.989 -18.476 4.060 1.00 72.69 204 SER A CA 1
ATOM 1573 C C . SER A 1 204 ? -8.400 -17.253 4.783 1.00 72.69 204 SER A C 1
ATOM 1575 O O . SER A 1 204 ? -7.634 -16.488 4.187 1.00 72.69 204 SER A O 1
ATOM 1577 N N . TYR A 1 205 ? -8.723 -17.036 6.067 1.00 78.88 205 TYR A N 1
ATOM 1578 C CA . TYR A 1 205 ? -8.157 -15.920 6.846 1.00 78.88 205 TYR A CA 1
ATOM 1579 C C . TYR A 1 205 ? -6.666 -16.136 7.125 1.00 78.88 205 TYR A C 1
ATOM 1581 O O . TYR A 1 205 ? -5.853 -15.244 6.873 1.00 78.88 205 TYR A O 1
ATOM 1589 N N . THR A 1 206 ? -6.289 -17.332 7.585 1.00 82.12 206 THR A N 1
ATOM 1590 C CA . THR A 1 206 ? -4.903 -17.667 7.948 1.00 82.12 206 THR A CA 1
ATOM 1591 C C . THR A 1 206 ? -3.957 -17.539 6.755 1.00 82.12 206 THR A C 1
ATOM 1593 O O . THR A 1 206 ? -2.870 -16.968 6.877 1.00 82.12 206 THR A O 1
ATOM 1596 N N . SER A 1 207 ? -4.378 -18.004 5.574 1.00 84.38 207 SER A N 1
ATOM 1597 C CA . SER A 1 207 ? -3.620 -17.847 4.328 1.00 84.38 207 SER A CA 1
ATOM 1598 C C . SER A 1 207 ? -3.379 -16.371 3.983 1.00 84.38 207 SER A C 1
ATOM 1600 O O . SER A 1 207 ? -2.236 -15.953 3.776 1.00 84.38 207 SER A O 1
ATOM 1602 N N . ARG A 1 208 ? -4.432 -15.544 4.018 1.00 85.56 208 ARG A N 1
ATOM 1603 C CA . ARG A 1 208 ? -4.352 -14.098 3.750 1.00 85.56 208 ARG A CA 1
ATOM 1604 C C . ARG A 1 208 ? -3.489 -13.352 4.765 1.00 85.56 208 ARG A C 1
ATOM 1606 O O . ARG A 1 208 ? -2.686 -12.501 4.379 1.00 85.56 208 ARG A O 1
ATOM 1613 N N . PHE A 1 209 ? -3.631 -13.685 6.044 1.00 87.88 209 PHE A N 1
ATOM 1614 C CA . PHE A 1 209 ? -2.819 -13.136 7.123 1.00 87.88 209 PHE A CA 1
ATOM 1615 C C . PHE A 1 209 ? -1.335 -13.442 6.907 1.00 87.88 209 PHE A C 1
ATOM 1617 O O . PHE A 1 209 ? -0.503 -12.535 6.919 1.00 87.88 209 PHE A O 1
ATOM 1624 N N . ASN A 1 210 ? -1.000 -14.706 6.632 1.00 89.50 210 ASN A N 1
ATOM 1625 C CA . ASN A 1 210 ? 0.372 -15.126 6.360 1.00 89.50 210 ASN A CA 1
ATOM 1626 C C . ASN A 1 210 ? 0.940 -14.464 5.099 1.00 89.50 210 ASN A C 1
ATOM 1628 O O . ASN A 1 210 ? 2.098 -14.044 5.101 1.00 89.50 210 ASN A O 1
ATOM 1632 N N . HIS A 1 211 ? 0.127 -14.309 4.050 1.00 89.06 211 HIS A N 1
ATOM 1633 C CA . HIS A 1 211 ? 0.522 -13.590 2.839 1.00 89.06 211 HIS A CA 1
ATOM 1634 C C . HIS A 1 211 ? 0.873 -12.128 3.137 1.00 89.06 211 HIS A C 1
ATOM 1636 O O . HIS A 1 211 ? 1.979 -11.690 2.827 1.00 89.06 211 HIS A O 1
ATOM 1642 N N . ILE A 1 212 ? -0.004 -11.385 3.824 1.00 90.44 212 ILE A N 1
ATOM 1643 C CA . ILE A 1 212 ? 0.255 -9.982 4.208 1.00 90.44 212 ILE A CA 1
ATOM 1644 C C . ILE A 1 212 ? 1.438 -9.877 5.176 1.00 90.44 212 ILE A C 1
ATOM 1646 O O . ILE A 1 212 ? 2.215 -8.925 5.117 1.00 90.44 212 ILE A O 1
ATOM 1650 N N . LYS A 1 213 ? 1.629 -10.858 6.059 1.00 92.00 213 LYS A N 1
ATOM 1651 C CA . LYS A 1 213 ? 2.785 -10.903 6.957 1.00 92.00 213 LYS A CA 1
ATOM 1652 C C . LYS A 1 213 ? 4.106 -11.004 6.187 1.00 92.00 213 LYS A C 1
ATOM 1654 O O . LYS A 1 213 ? 5.063 -10.321 6.565 1.00 92.00 213 LYS A O 1
ATOM 1659 N N . LEU A 1 214 ? 4.144 -11.812 5.123 1.00 89.25 214 LEU A N 1
ATOM 1660 C CA . LEU A 1 214 ? 5.304 -11.991 4.239 1.00 89.25 214 LEU A CA 1
ATOM 1661 C C . LEU A 1 214 ? 5.514 -10.803 3.290 1.00 89.25 214 LEU A C 1
ATOM 1663 O O . LEU A 1 214 ? 6.647 -10.361 3.098 1.00 89.25 214 LEU A O 1
ATOM 1667 N N . CYS A 1 215 ? 4.435 -10.275 2.716 1.00 87.25 215 CYS A N 1
ATOM 1668 C CA . CYS A 1 215 ? 4.438 -9.218 1.706 1.00 87.25 215 CYS A CA 1
ATOM 1669 C C . CYS A 1 215 ? 3.776 -7.942 2.236 1.00 87.25 215 CYS A C 1
ATOM 1671 O O . CYS A 1 215 ? 2.868 -7.391 1.619 1.00 87.25 215 CYS A O 1
ATOM 1673 N N . PHE A 1 216 ? 4.221 -7.480 3.408 1.00 91.56 216 PHE A N 1
ATOM 1674 C CA . PHE A 1 216 ? 3.586 -6.345 4.073 1.00 91.56 216 PHE A CA 1
ATOM 1675 C C . PHE A 1 216 ? 3.766 -5.046 3.262 1.00 91.56 216 PHE A C 1
ATOM 1677 O O . PHE A 1 216 ? 4.910 -4.656 3.015 1.00 91.56 216 PHE A O 1
ATOM 1684 N N . PRO A 1 217 ? 2.678 -4.339 2.904 1.00 92.19 217 PRO A N 1
ATOM 1685 C CA . PRO A 1 217 ? 2.743 -3.114 2.110 1.00 92.19 217 PRO A CA 1
ATOM 1686 C C . PRO A 1 217 ? 3.293 -1.939 2.924 1.00 92.19 217 PRO A C 1
ATOM 1688 O O . PRO A 1 217 ? 2.710 -1.508 3.923 1.00 92.19 217 PRO A O 1
ATOM 1691 N N . THR A 1 218 ? 4.429 -1.388 2.507 1.00 92.56 218 THR A N 1
ATOM 1692 C CA . THR A 1 218 ? 5.136 -0.372 3.305 1.00 92.56 218 THR A CA 1
ATOM 1693 C C . THR A 1 218 ? 4.485 1.010 3.234 1.00 92.56 218 THR A C 1
ATOM 1695 O O . THR A 1 218 ? 4.556 1.780 4.197 1.00 92.56 218 THR A O 1
ATOM 1698 N N . TRP A 1 219 ? 3.771 1.314 2.149 1.00 94.94 219 TRP A N 1
ATOM 1699 C CA . TRP A 1 219 ? 3.013 2.548 1.968 1.00 94.94 219 TRP A CA 1
ATOM 1700 C C . TRP A 1 219 ? 1.929 2.713 3.039 1.00 94.94 219 TRP A C 1
ATOM 1702 O O . TRP A 1 219 ? 1.687 3.835 3.483 1.00 94.94 219 TRP A O 1
ATOM 1712 N N . LEU A 1 220 ? 1.344 1.610 3.528 1.00 94.56 220 LEU A N 1
ATOM 1713 C CA . LEU A 1 220 ? 0.360 1.640 4.612 1.00 94.56 220 LEU A CA 1
ATOM 1714 C C . LEU A 1 220 ? 0.970 2.116 5.936 1.00 94.56 220 LEU A C 1
ATOM 1716 O O . LEU A 1 220 ? 0.329 2.884 6.650 1.00 94.56 220 LEU A O 1
ATOM 1720 N N . LEU A 1 221 ? 2.225 1.757 6.240 1.00 93.94 221 LEU A N 1
ATOM 1721 C CA . LEU A 1 221 ? 2.929 2.290 7.419 1.00 93.94 221 LEU A CA 1
ATOM 1722 C C . LEU A 1 221 ? 3.149 3.796 7.294 1.00 93.94 221 LEU A C 1
ATOM 1724 O O . LEU A 1 221 ? 3.025 4.537 8.268 1.00 93.94 221 LEU A O 1
ATOM 1728 N N . THR A 1 222 ? 3.472 4.260 6.088 1.00 93.69 222 THR A N 1
ATOM 1729 C CA . THR A 1 222 ? 3.620 5.690 5.811 1.00 93.69 222 THR A CA 1
ATOM 1730 C C . THR A 1 222 ? 2.284 6.413 5.959 1.00 93.69 222 THR A C 1
ATOM 1732 O O . THR A 1 222 ? 2.235 7.462 6.596 1.00 93.69 222 THR A O 1
ATOM 1735 N N . CYS A 1 223 ? 1.185 5.841 5.460 1.00 92.12 223 CYS A N 1
ATOM 1736 C CA . CYS A 1 223 ? -0.155 6.386 5.668 1.00 92.12 223 CYS A CA 1
ATOM 1737 C C . CYS A 1 223 ? -0.540 6.439 7.149 1.00 92.12 223 CYS A C 1
ATOM 1739 O O . CYS A 1 223 ? -1.034 7.473 7.587 1.00 92.12 223 CYS A O 1
ATOM 1741 N N . ALA A 1 224 ? -0.257 5.390 7.924 1.00 93.44 224 ALA A N 1
ATOM 1742 C CA . ALA A 1 224 ? -0.508 5.368 9.363 1.00 93.44 224 ALA A CA 1
ATOM 1743 C C . ALA A 1 224 ? 0.266 6.476 10.097 1.00 93.44 224 ALA A C 1
ATOM 1745 O O . ALA A 1 224 ? -0.300 7.199 10.911 1.00 93.44 224 ALA A O 1
ATOM 1746 N N . LYS A 1 225 ? 1.547 6.675 9.760 1.00 92.00 225 LYS A N 1
ATOM 1747 C CA . LYS A 1 225 ? 2.363 7.767 10.318 1.00 92.00 225 LYS A CA 1
ATOM 1748 C C . LYS A 1 225 ? 1.820 9.146 9.949 1.00 92.00 225 LYS A C 1
ATOM 1750 O O . LYS A 1 225 ? 1.769 10.024 10.804 1.00 92.00 225 LYS A O 1
ATOM 1755 N N . LEU A 1 226 ? 1.412 9.336 8.692 1.00 90.06 226 LEU A N 1
ATOM 1756 C CA . LEU A 1 226 ? 0.791 10.583 8.242 1.00 90.06 226 LEU A CA 1
ATOM 1757 C C . LEU A 1 226 ? -0.527 10.853 8.973 1.00 90.06 226 LEU A C 1
ATOM 1759 O O . LEU A 1 226 ? -0.797 12.003 9.297 1.00 90.06 226 LEU A O 1
ATOM 1763 N N . GLU A 1 227 ? -1.323 9.815 9.232 1.00 89.88 227 GLU A N 1
ATOM 1764 C CA . GLU A 1 227 ? -2.579 9.927 9.973 1.00 89.88 227 GLU A CA 1
ATOM 1765 C C . GLU A 1 227 ? -2.349 10.423 11.398 1.00 89.88 227 GLU A C 1
ATOM 1767 O O . GLU A 1 227 ? -2.981 11.382 11.822 1.00 89.88 227 GLU A O 1
ATOM 1772 N N . LEU A 1 228 ? -1.402 9.813 12.116 1.00 89.44 228 LEU A N 1
ATOM 1773 C CA . LEU A 1 228 ? -1.071 10.224 13.480 1.00 89.44 228 LEU A CA 1
ATOM 1774 C C . LEU A 1 228 ? -0.505 11.644 13.536 1.00 89.44 228 LEU A C 1
ATOM 1776 O O . LEU A 1 228 ? -0.827 12.394 14.451 1.00 89.44 228 LEU A O 1
ATOM 1780 N N . HIS A 1 229 ? 0.304 12.029 12.549 1.00 85.25 229 HIS A N 1
ATOM 1781 C CA . HIS A 1 229 ? 0.832 13.388 12.468 1.00 85.25 229 HIS A CA 1
ATOM 1782 C C . HIS A 1 229 ? -0.272 14.422 12.214 1.00 85.25 229 HIS A C 1
ATOM 1784 O O . HIS A 1 229 ? -0.192 15.538 12.710 1.00 85.25 229 HIS A O 1
ATOM 1790 N N . GLU A 1 230 ? -1.293 14.092 11.423 1.00 82.25 230 GLU A N 1
ATOM 1791 C CA . GLU A 1 230 ? -2.422 15.000 11.175 1.00 82.25 230 GLU A CA 1
ATOM 1792 C C . GLU A 1 230 ? -3.317 15.185 12.412 1.00 82.25 230 GLU A C 1
ATOM 1794 O O . GLU A 1 230 ? -4.105 16.119 12.442 1.00 82.25 230 GLU A O 1
ATOM 1799 N N . MET A 1 231 ? -3.194 14.336 13.438 1.00 75.50 231 MET A N 1
ATOM 1800 C CA . MET A 1 231 ? -3.868 14.547 14.724 1.00 75.50 231 MET A CA 1
ATOM 1801 C C . MET A 1 231 ? -3.121 15.501 15.652 1.00 75.50 231 MET A C 1
ATOM 1803 O O . MET A 1 231 ? -3.737 16.173 16.475 1.00 75.50 231 MET A O 1
ATOM 1807 N N . ASP A 1 232 ? -1.791 15.475 15.593 1.00 71.62 232 ASP A N 1
ATOM 1808 C CA . ASP A 1 232 ? -0.921 16.248 16.470 1.00 71.62 232 ASP A CA 1
ATOM 1809 C C . ASP A 1 232 ? -0.635 17.604 15.815 1.00 71.62 232 ASP A C 1
ATOM 1811 O O . ASP A 1 232 ? 0.490 17.911 15.428 1.00 71.62 232 ASP A O 1
ATOM 1815 N N . ASP A 1 233 ? -1.681 18.427 15.678 1.00 55.94 233 ASP A N 1
ATOM 1816 C CA . ASP A 1 233 ? -1.636 19.798 15.131 1.00 55.94 233 ASP A CA 1
ATOM 1817 C C . ASP A 1 233 ? -0.675 20.745 15.897 1.00 55.94 233 ASP A C 1
ATOM 1819 O O . ASP A 1 233 ? -0.540 21.926 15.567 1.00 55.94 233 ASP A O 1
ATOM 1823 N N . THR A 1 234 ? 0.004 20.243 16.932 1.00 51.19 234 THR A N 1
ATOM 1824 C CA . THR A 1 234 ? 0.844 20.982 17.876 1.00 51.19 234 THR A CA 1
ATOM 1825 C C . THR A 1 234 ? 2.345 20.714 17.778 1.00 51.19 234 THR A C 1
ATOM 1827 O O . THR A 1 234 ? 3.115 21.487 18.356 1.00 51.19 234 THR A O 1
ATOM 1830 N N . SER A 1 235 ? 2.807 19.685 17.060 1.00 44.94 235 SER A N 1
ATOM 1831 C CA . SER A 1 235 ? 4.243 19.409 16.944 1.00 44.94 235 SER A CA 1
ATOM 1832 C C . SER A 1 235 ? 4.828 19.960 15.637 1.00 44.94 235 SER A C 1
ATOM 1834 O O . SER A 1 235 ? 4.786 19.352 14.572 1.00 44.94 235 SER A O 1
ATOM 1836 N N . GLU A 1 236 ? 5.493 21.117 15.726 1.00 46.00 236 GLU A N 1
ATOM 1837 C CA . GLU A 1 236 ? 6.341 21.698 14.661 1.00 46.00 236 GLU A CA 1
ATOM 1838 C C . GLU A 1 236 ? 7.548 20.805 14.268 1.00 46.00 236 GLU A C 1
ATOM 1840 O O . GLU A 1 236 ? 8.449 21.227 13.543 1.00 46.00 236 GLU A O 1
ATOM 1845 N N . SER A 1 237 ? 7.605 19.560 14.745 1.00 46.31 237 SER A N 1
ATOM 1846 C CA . SER A 1 237 ? 8.795 18.719 14.758 1.00 46.31 237 SER A CA 1
ATOM 1847 C C . SER A 1 237 ? 8.595 17.359 14.082 1.00 46.31 237 SER A C 1
ATOM 1849 O O . SER A 1 237 ? 8.893 16.333 14.681 1.00 46.31 237 SER A O 1
ATOM 1851 N N . SER A 1 238 ? 8.148 17.328 12.821 1.00 49.78 238 SER A N 1
ATOM 1852 C CA . SER A 1 238 ? 8.698 16.409 11.803 1.00 49.78 238 SER A CA 1
ATOM 1853 C C . SER A 1 238 ? 8.169 16.730 10.396 1.00 49.78 238 SER A C 1
ATOM 1855 O O . SER A 1 238 ? 6.988 16.636 10.096 1.00 49.78 238 SER A O 1
ATOM 1857 N N . HIS A 1 239 ? 9.063 17.105 9.481 1.00 57.69 239 HIS A N 1
ATOM 1858 C CA . HIS A 1 239 ? 8.736 17.536 8.116 1.00 57.69 239 HIS A CA 1
ATOM 1859 C C . HIS A 1 239 ? 8.370 16.383 7.153 1.00 57.69 239 HIS A C 1
ATOM 1861 O O . HIS A 1 239 ? 8.800 16.405 5.998 1.00 57.69 239 HIS A O 1
ATOM 1867 N N . LEU A 1 240 ? 7.603 15.363 7.566 1.00 68.88 240 LEU A N 1
ATOM 1868 C CA . LEU A 1 240 ? 7.157 14.320 6.627 1.00 68.88 240 LEU A CA 1
ATOM 1869 C C . LEU A 1 240 ? 5.996 14.841 5.760 1.00 68.88 240 LEU A C 1
ATOM 1871 O O . LEU A 1 240 ? 4.838 14.448 5.893 1.00 68.88 240 LEU A O 1
ATOM 1875 N N . GLN A 1 241 ? 6.309 15.772 4.860 1.00 83.44 241 GLN A N 1
ATOM 1876 C CA . GLN A 1 241 ? 5.366 16.299 3.885 1.00 83.44 241 GLN A CA 1
ATOM 1877 C C . GLN A 1 241 ? 5.378 15.419 2.638 1.00 83.44 241 GLN A C 1
ATOM 1879 O O . GLN A 1 241 ? 6.269 15.523 1.800 1.00 83.44 241 GLN A O 1
ATOM 1884 N N . LEU A 1 242 ? 4.354 14.574 2.512 1.00 90.94 242 LEU A N 1
ATOM 1885 C CA . LEU A 1 242 ? 4.128 13.719 1.342 1.00 90.94 242 LEU A CA 1
ATOM 1886 C C . LEU A 1 242 ? 2.839 14.134 0.601 1.00 90.94 242 LEU A C 1
ATOM 1888 O O . LEU A 1 242 ? 1.856 13.390 0.596 1.00 90.94 242 LEU A O 1
ATOM 1892 N N . PRO A 1 243 ? 2.758 15.361 0.045 1.00 92.88 243 PRO A N 1
ATOM 1893 C CA . PRO A 1 243 ? 1.543 15.884 -0.577 1.00 92.88 243 PRO A CA 1
ATOM 1894 C C . PRO A 1 243 ? 1.057 15.083 -1.794 1.00 92.88 243 PRO A C 1
ATOM 1896 O O . PRO A 1 243 ? -0.146 15.093 -2.066 1.00 92.88 243 PRO A O 1
ATOM 1899 N N . ALA A 1 244 ? 1.937 14.406 -2.541 1.00 93.56 244 ALA A N 1
ATOM 1900 C CA . ALA A 1 244 ? 1.515 13.585 -3.674 1.00 93.56 244 ALA A CA 1
ATOM 1901 C C . ALA A 1 244 ? 0.823 12.301 -3.189 1.00 93.56 244 ALA A C 1
ATOM 1903 O O . ALA A 1 244 ? -0.272 11.993 -3.665 1.00 93.56 244 ALA A O 1
ATOM 1904 N N . LEU A 1 245 ? 1.399 11.619 -2.195 1.00 93.88 245 LEU A N 1
ATOM 1905 C CA . LEU A 1 245 ? 0.791 10.476 -1.518 1.00 93.88 245 LEU A CA 1
ATOM 1906 C C . LEU A 1 245 ? -0.517 10.868 -0.831 1.00 93.88 245 LEU A C 1
ATOM 1908 O O . LEU A 1 245 ? -1.511 10.176 -1.022 1.00 93.88 245 LEU A O 1
ATOM 1912 N N . LYS A 1 246 ? -0.561 11.994 -0.102 1.00 92.62 246 LYS A N 1
ATOM 1913 C CA . LYS A 1 246 ? -1.802 12.496 0.520 1.00 92.62 246 LYS A CA 1
ATOM 1914 C C . LYS A 1 246 ? -2.901 12.693 -0.522 1.00 92.62 246 LYS A C 1
ATOM 1916 O O . LYS A 1 246 ? -3.985 12.148 -0.371 1.00 92.62 246 LYS A O 1
ATOM 1921 N N . ARG A 1 247 ? -2.604 13.370 -1.636 1.00 92.88 247 ARG A N 1
ATOM 1922 C CA . ARG A 1 247 ? -3.580 13.573 -2.719 1.00 92.88 247 ARG A CA 1
ATOM 1923 C C . ARG A 1 247 ? -4.070 12.256 -3.322 1.00 92.88 247 ARG A C 1
ATOM 1925 O O . ARG A 1 247 ? -5.257 12.126 -3.619 1.00 92.88 247 ARG A O 1
ATOM 1932 N N . LEU A 1 248 ? -3.171 11.293 -3.534 1.00 93.75 248 LEU A N 1
ATOM 1933 C CA . LEU A 1 248 ? -3.545 9.981 -4.059 1.00 93.75 248 LEU A CA 1
ATOM 1934 C C . LEU A 1 248 ? -4.410 9.207 -3.059 1.00 93.75 248 LEU A C 1
ATOM 1936 O O . LEU A 1 248 ? -5.449 8.684 -3.450 1.00 93.75 248 LEU A O 1
ATOM 1940 N N . ARG A 1 249 ? -4.025 9.192 -1.77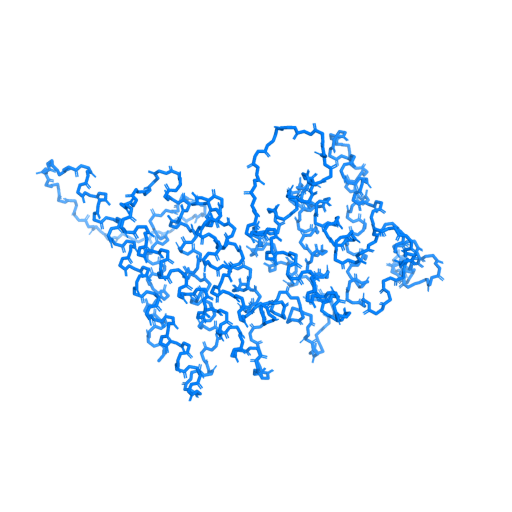9 1.00 92.50 249 ARG A N 1
ATOM 1941 C CA . ARG A 1 249 ? -4.807 8.627 -0.672 1.00 92.50 249 ARG A CA 1
ATOM 1942 C C . ARG A 1 249 ? -6.210 9.223 -0.648 1.00 92.50 249 ARG A C 1
ATOM 1944 O O . ARG A 1 249 ? -7.175 8.473 -0.634 1.00 92.50 249 ARG A O 1
ATOM 1951 N N . ASP A 1 250 ? -6.336 10.544 -0.708 1.00 91.94 250 ASP A N 1
ATOM 1952 C CA . ASP A 1 250 ? -7.636 11.220 -0.661 1.00 91.94 250 ASP A CA 1
ATOM 1953 C C . ASP A 1 250 ? -8.485 10.886 -1.903 1.00 91.94 250 ASP A C 1
ATOM 1955 O O . ASP A 1 250 ? -9.694 10.673 -1.803 1.00 91.94 250 ASP A O 1
ATOM 1959 N N . THR A 1 251 ? -7.842 10.738 -3.068 1.00 93.19 251 THR A N 1
ATOM 1960 C CA . THR A 1 251 ? -8.501 10.256 -4.294 1.00 93.19 251 THR A CA 1
ATOM 1961 C C . THR A 1 251 ? -9.021 8.827 -4.110 1.00 93.19 251 THR A C 1
ATOM 1963 O O . THR A 1 251 ? -10.187 8.564 -4.402 1.00 93.19 251 THR A O 1
ATOM 1966 N N . ILE A 1 252 ? -8.197 7.916 -3.579 1.00 92.00 252 ILE A N 1
ATOM 1967 C CA . ILE A 1 252 ? -8.590 6.534 -3.267 1.00 92.00 252 ILE A CA 1
ATOM 1968 C C . ILE A 1 252 ? -9.767 6.529 -2.288 1.00 92.00 252 ILE A C 1
ATOM 1970 O O . ILE A 1 252 ? -10.791 5.922 -2.580 1.00 92.00 252 ILE A O 1
ATOM 1974 N N . VAL A 1 253 ? -9.674 7.265 -1.178 1.00 91.44 253 VAL A N 1
ATOM 1975 C CA . VAL A 1 253 ? -10.743 7.366 -0.174 1.00 91.44 253 VAL A CA 1
ATOM 1976 C C . VAL A 1 253 ? -12.051 7.841 -0.813 1.00 91.44 253 VAL A C 1
ATOM 1978 O O . VAL A 1 253 ? -13.095 7.234 -0.582 1.00 91.44 253 VAL A O 1
ATOM 1981 N N . SER A 1 254 ? -12.007 8.872 -1.664 1.00 90.94 254 SER A N 1
ATOM 1982 C CA . SER A 1 254 ? -13.206 9.384 -2.342 1.00 90.94 254 SER A CA 1
ATOM 1983 C C . SER A 1 254 ? -13.864 8.356 -3.271 1.00 90.94 254 SER A C 1
ATOM 1985 O O . SER A 1 254 ? -15.089 8.293 -3.343 1.00 90.94 254 SER A O 1
ATOM 1987 N N . LEU A 1 255 ? -13.066 7.522 -3.948 1.00 88.94 255 LEU A N 1
ATOM 1988 C CA . LEU A 1 255 ? -13.563 6.457 -4.821 1.00 88.94 255 LEU A CA 1
ATOM 1989 C C . LEU A 1 255 ? -14.165 5.301 -4.020 1.00 88.94 255 LEU A C 1
ATOM 1991 O O . LEU A 1 255 ? -15.196 4.757 -4.406 1.00 88.94 255 LEU A O 1
ATOM 1995 N N . VAL A 1 256 ? -13.527 4.937 -2.907 1.00 88.00 256 VAL A N 1
ATOM 1996 C CA . VAL A 1 256 ? -13.932 3.800 -2.074 1.00 88.00 256 VAL A CA 1
ATOM 1997 C C . VAL A 1 256 ? -15.254 4.078 -1.364 1.00 88.00 256 VAL A C 1
ATOM 1999 O O . VAL A 1 256 ? -16.141 3.230 -1.401 1.00 88.00 256 VAL A O 1
ATOM 2002 N N . LYS A 1 257 ? -15.443 5.288 -0.820 1.00 85.06 257 LYS A N 1
ATOM 2003 C CA . LYS A 1 257 ? -16.680 5.694 -0.122 1.00 85.06 257 LYS A CA 1
ATOM 2004 C C . LYS A 1 257 ? -17.957 5.533 -0.952 1.00 85.06 257 LYS A C 1
ATOM 2006 O O . LYS A 1 257 ? -19.037 5.407 -0.389 1.00 85.06 257 LYS A O 1
ATOM 2011 N N . GLY A 1 258 ? -17.853 5.527 -2.281 1.00 79.69 258 GLY A N 1
ATOM 2012 C CA . GLY A 1 258 ? -19.000 5.347 -3.170 1.00 79.69 258 GLY A CA 1
ATOM 2013 C C . GLY A 1 258 ? -19.551 3.916 -3.241 1.00 79.69 258 GLY A C 1
ATOM 2014 O O . GLY A 1 258 ? -20.567 3.713 -3.904 1.00 79.69 258 GLY A O 1
ATOM 2015 N N . ASN A 1 259 ? -18.897 2.916 -2.633 1.00 85.31 259 ASN A N 1
ATOM 2016 C CA . ASN A 1 259 ? -19.294 1.511 -2.748 1.00 85.31 259 ASN A CA 1
ATOM 2017 C C . ASN A 1 259 ? -18.972 0.704 -1.476 1.00 85.31 259 ASN A C 1
ATOM 2019 O O . ASN A 1 259 ? -17.807 0.402 -1.214 1.00 85.31 259 ASN A O 1
ATOM 2023 N N . SER A 1 260 ? -20.006 0.285 -0.735 1.00 86.12 260 SER A N 1
ATOM 2024 C CA . SER A 1 260 ? -19.867 -0.453 0.533 1.00 86.12 260 SER A CA 1
ATOM 2025 C C . SER A 1 260 ? -19.062 -1.748 0.397 1.00 86.12 260 SER A C 1
ATOM 2027 O O . SER A 1 260 ? -18.226 -2.027 1.246 1.00 86.12 260 SER A O 1
ATOM 2029 N N . LYS A 1 261 ? -19.182 -2.481 -0.717 1.00 86.31 261 LYS A N 1
ATOM 2030 C CA . LYS A 1 261 ? -18.372 -3.692 -0.960 1.00 86.31 261 LYS A CA 1
ATOM 2031 C C . LYS A 1 261 ? -16.885 -3.393 -1.135 1.00 86.31 261 LYS A C 1
ATOM 2033 O O . LYS A 1 261 ? -16.040 -4.224 -0.820 1.00 86.31 261 LYS A O 1
ATOM 2038 N N . VAL A 1 262 ? -16.554 -2.224 -1.684 1.00 88.56 262 VAL A N 1
ATOM 2039 C CA . VAL A 1 262 ? -15.158 -1.794 -1.838 1.00 88.56 262 VAL A CA 1
ATOM 2040 C C . VAL A 1 262 ? -14.591 -1.321 -0.504 1.00 88.56 262 VAL A C 1
ATOM 2042 O O . VAL A 1 262 ? -13.442 -1.637 -0.196 1.00 88.56 262 VAL A O 1
ATOM 2045 N N . VAL A 1 263 ? -15.404 -0.621 0.293 1.00 90.38 263 VAL A N 1
ATOM 2046 C CA . VAL A 1 263 ? -15.075 -0.262 1.680 1.00 90.38 263 VAL A CA 1
ATOM 2047 C C . VAL A 1 263 ? -14.807 -1.522 2.501 1.00 90.38 263 VAL A C 1
ATOM 2049 O O . VAL A 1 263 ? -13.746 -1.606 3.106 1.00 90.38 263 VAL A O 1
ATOM 2052 N N . ASP A 1 264 ? -15.704 -2.510 2.450 1.00 88.38 264 ASP A N 1
ATOM 2053 C CA . ASP A 1 264 ? -15.566 -3.801 3.137 1.00 88.38 264 ASP A CA 1
ATOM 2054 C C . ASP A 1 264 ? -14.278 -4.525 2.700 1.00 88.38 264 ASP A C 1
ATOM 2056 O O . ASP A 1 264 ? -13.437 -4.883 3.523 1.00 88.38 264 ASP A O 1
ATOM 2060 N N . GLY A 1 265 ? -14.062 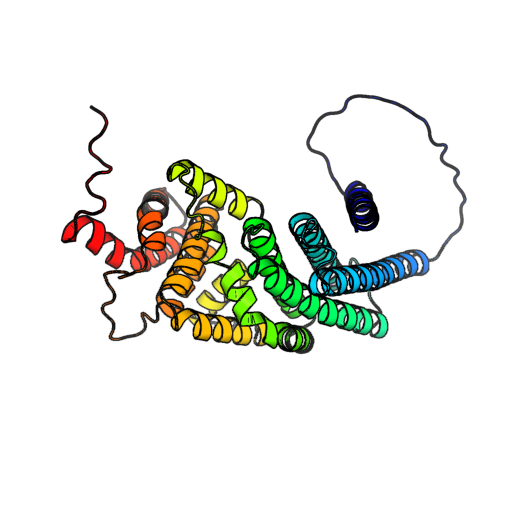-4.577 1.376 1.00 89.94 265 GLY A N 1
ATOM 2061 C CA . GLY A 1 265 ? -12.807 -4.874 0.672 1.00 89.94 265 GLY A CA 1
ATOM 2062 C C . GLY A 1 265 ? -11.541 -4.425 1.384 1.00 89.94 265 GLY A C 1
ATOM 2063 O O . GLY A 1 265 ? -10.695 -5.209 1.816 1.00 89.94 265 GLY A O 1
ATOM 2064 N N . ILE A 1 266 ? -11.380 -3.111 1.393 1.00 91.31 266 ILE A N 1
ATOM 2065 C CA . ILE A 1 266 ? -10.154 -2.449 1.825 1.00 91.31 266 ILE A CA 1
ATOM 2066 C C . ILE A 1 266 ? -10.069 -2.418 3.347 1.00 91.31 266 ILE A C 1
ATOM 2068 O O . ILE A 1 266 ? -8.982 -2.569 3.900 1.00 91.31 266 ILE A O 1
ATOM 2072 N N . GLY A 1 267 ? -11.199 -2.263 4.033 1.00 92.12 267 GLY A N 1
ATOM 2073 C CA . GLY A 1 267 ? -11.256 -2.284 5.485 1.00 92.12 267 GLY A CA 1
ATOM 2074 C C . GLY A 1 267 ? -10.821 -3.628 6.057 1.00 92.12 267 GLY A C 1
ATOM 2075 O O . GLY A 1 267 ? -10.018 -3.645 6.984 1.00 92.12 267 GLY A O 1
ATOM 2076 N N . TYR A 1 268 ? -11.231 -4.745 5.452 1.00 90.94 268 TYR A N 1
ATOM 2077 C CA . TYR A 1 268 ? -10.761 -6.077 5.842 1.00 90.94 268 TYR A CA 1
ATOM 2078 C C . TYR A 1 268 ? -9.234 -6.213 5.722 1.00 90.94 268 TYR A C 1
ATOM 2080 O O . TYR A 1 268 ? -8.571 -6.671 6.653 1.00 90.94 268 TYR A O 1
ATOM 2088 N N . VAL A 1 269 ? -8.647 -5.735 4.618 1.00 91.88 269 VAL A N 1
ATOM 2089 C CA . VAL A 1 269 ? -7.183 -5.709 4.445 1.00 91.88 269 VAL A CA 1
ATOM 2090 C C . VAL A 1 269 ? -6.511 -4.843 5.516 1.00 91.88 269 VAL A C 1
ATOM 2092 O O . VAL A 1 269 ? -5.516 -5.266 6.101 1.00 91.88 269 VAL A O 1
ATOM 2095 N N . LEU A 1 270 ? -7.057 -3.662 5.822 1.00 94.56 270 LEU A N 1
ATOM 2096 C CA . LEU A 1 270 ? -6.530 -2.775 6.868 1.00 94.56 270 LEU A CA 1
ATOM 2097 C C . LEU A 1 270 ? -6.602 -3.402 8.269 1.00 94.56 270 LEU A C 1
ATOM 2099 O O . LEU A 1 270 ? -5.687 -3.196 9.073 1.00 94.56 270 LEU A O 1
ATOM 2103 N N . LEU A 1 271 ? -7.643 -4.189 8.559 1.00 94.06 271 LEU A N 1
ATOM 2104 C CA . LEU A 1 271 ? -7.762 -4.948 9.807 1.00 94.06 271 LEU A CA 1
ATOM 2105 C C . LEU A 1 271 ? -6.707 -6.064 9.875 1.00 94.06 271 LEU A C 1
ATOM 2107 O O . LEU A 1 271 ? -6.009 -6.171 10.882 1.00 94.06 271 LEU A O 1
ATOM 2111 N N . ILE A 1 272 ? -6.478 -6.814 8.790 1.00 92.81 272 ILE A N 1
ATOM 2112 C CA . ILE A 1 272 ? -5.387 -7.805 8.741 1.00 92.81 272 ILE A CA 1
ATOM 2113 C C . ILE A 1 272 ? -4.019 -7.132 8.916 1.00 92.81 272 ILE A C 1
ATOM 2115 O O . ILE A 1 272 ? -3.194 -7.600 9.702 1.00 92.81 272 ILE A O 1
ATOM 2119 N N . CYS A 1 273 ? -3.765 -6.018 8.225 1.00 94.44 273 CYS A N 1
ATOM 2120 C CA . CYS A 1 273 ? -2.522 -5.265 8.383 1.00 94.44 273 CYS A CA 1
ATOM 2121 C C . CYS A 1 273 ? -2.327 -4.794 9.829 1.00 94.44 273 CYS A C 1
ATOM 2123 O O . CYS A 1 273 ? -1.224 -4.911 10.359 1.00 94.44 273 CYS A O 1
ATOM 2125 N N . SER A 1 274 ? -3.393 -4.328 10.484 1.00 96.00 274 SER A N 1
ATOM 2126 C CA . SER A 1 274 ? -3.366 -3.965 11.904 1.00 96.00 274 SER A CA 1
ATOM 2127 C C . SER A 1 274 ? -3.014 -5.167 12.784 1.00 96.00 274 SER A C 1
ATOM 2129 O O . SER A 1 274 ? -2.127 -5.053 13.624 1.00 96.00 274 SER A O 1
ATOM 2131 N N . ALA A 1 275 ? -3.611 -6.339 12.549 1.00 94.69 275 ALA A N 1
ATOM 2132 C CA . ALA A 1 275 ? -3.281 -7.563 13.280 1.00 94.69 275 ALA A CA 1
ATOM 2133 C C . ALA A 1 275 ? -1.805 -7.981 13.099 1.00 94.69 275 ALA A C 1
ATOM 2135 O O . ALA A 1 275 ? -1.130 -8.328 14.069 1.00 94.69 275 ALA A O 1
ATOM 2136 N N . VAL A 1 276 ? -1.254 -7.857 11.885 1.00 94.75 276 VAL A N 1
ATOM 2137 C CA . VAL A 1 276 ? 0.182 -8.080 11.635 1.00 94.75 276 VAL A CA 1
ATOM 2138 C C . VAL A 1 276 ? 1.053 -7.055 12.376 1.00 94.75 276 VAL A C 1
ATOM 2140 O O . VAL A 1 276 ? 2.114 -7.409 12.892 1.00 94.75 276 VAL A O 1
ATOM 2143 N N . CYS A 1 277 ? 0.637 -5.788 12.448 1.00 95.38 277 CYS A N 1
ATOM 2144 C CA . CYS A 1 277 ? 1.343 -4.762 13.220 1.00 95.38 277 CYS A CA 1
ATOM 2145 C C . CYS A 1 277 ? 1.313 -5.043 14.729 1.00 95.38 277 CYS A C 1
ATOM 2147 O O . CYS A 1 277 ? 2.326 -4.809 15.386 1.00 95.38 277 CYS A O 1
ATOM 2149 N N . ILE A 1 278 ? 0.218 -5.598 15.263 1.00 94.50 278 ILE A N 1
ATOM 2150 C CA . ILE A 1 278 ? 0.140 -6.053 16.660 1.00 94.50 278 ILE A CA 1
ATOM 2151 C C . ILE A 1 278 ? 1.185 -7.146 16.920 1.00 94.50 278 ILE A C 1
ATOM 2153 O O . ILE A 1 278 ? 1.983 -7.004 17.842 1.00 94.50 278 ILE A O 1
ATOM 2157 N N . GLU A 1 279 ? 1.272 -8.183 16.073 1.00 93.44 279 GLU A N 1
ATOM 2158 C CA . GLU A 1 279 ? 2.297 -9.235 16.224 1.00 93.44 279 GLU A CA 1
ATOM 2159 C C . GLU A 1 279 ? 3.731 -8.686 16.166 1.00 93.44 279 GLU A C 1
ATOM 2161 O O . GLU A 1 279 ? 4.631 -9.181 16.847 1.00 93.44 279 GLU A O 1
ATOM 2166 N N . LYS A 1 280 ? 3.954 -7.661 15.337 1.00 93.19 280 LYS A N 1
ATOM 2167 C CA . LYS A 1 280 ? 5.248 -6.976 15.204 1.00 93.19 280 LYS A CA 1
ATOM 2168 C C . LYS A 1 280 ? 5.506 -5.946 16.310 1.00 93.19 280 LYS A C 1
ATOM 2170 O O . LYS A 1 280 ? 6.586 -5.358 16.316 1.00 93.19 280 LYS A O 1
ATOM 2175 N N . LYS A 1 281 ? 4.554 -5.738 17.227 1.00 93.00 281 LYS A N 1
ATOM 2176 C CA . LYS A 1 281 ? 4.587 -4.727 18.295 1.00 93.00 281 LYS A CA 1
ATOM 2177 C C . LYS A 1 281 ? 4.731 -3.286 17.789 1.00 93.00 281 LYS A C 1
ATOM 2179 O O . LYS A 1 281 ? 5.286 -2.431 18.470 1.00 93.00 281 LYS A O 1
ATOM 2184 N N . ASP A 1 282 ? 4.227 -2.994 16.590 1.00 94.00 282 ASP A N 1
ATOM 2185 C CA . ASP A 1 282 ? 4.185 -1.632 16.044 1.00 94.00 282 ASP A CA 1
ATOM 2186 C C . ASP A 1 282 ? 2.827 -0.981 16.334 1.00 94.00 282 ASP A C 1
ATOM 2188 O O . ASP A 1 282 ? 1.983 -0.802 15.453 1.00 94.00 282 ASP A O 1
ATOM 2192 N N . TYR A 1 283 ? 2.594 -0.629 17.600 1.00 93.81 283 TYR A N 1
ATOM 2193 C CA . TYR A 1 283 ? 1.305 -0.081 18.044 1.00 93.81 283 TYR A CA 1
ATOM 2194 C C . TYR A 1 283 ? 1.017 1.319 17.495 1.00 93.81 283 TYR A C 1
ATOM 2196 O O . TYR A 1 283 ? -0.139 1.733 17.417 1.00 93.81 283 TYR A O 1
ATOM 2204 N N . SER A 1 284 ? 2.055 2.041 17.060 1.00 93.75 284 SER A N 1
ATOM 2205 C CA . SER A 1 284 ? 1.871 3.316 16.363 1.00 93.75 284 SER A CA 1
ATOM 2206 C C . SER A 1 284 ? 1.249 3.072 14.986 1.00 93.75 284 SER A C 1
ATOM 2208 O O . SER A 1 284 ? 0.287 3.744 14.618 1.00 93.75 284 SER A O 1
ATOM 2210 N N . ALA A 1 285 ? 1.730 2.070 14.243 1.00 95.19 285 ALA A N 1
ATOM 2211 C CA . ALA A 1 285 ? 1.091 1.672 12.994 1.00 95.19 285 ALA A CA 1
ATOM 2212 C C . ALA A 1 285 ? -0.341 1.161 13.217 1.00 95.19 285 ALA A C 1
ATOM 2214 O O . ALA A 1 285 ? -1.227 1.567 12.471 1.00 95.19 285 ALA A O 1
ATOM 2215 N N . VAL A 1 286 ? -0.593 0.355 14.259 1.00 96.38 286 VAL A N 1
ATOM 2216 C CA . VAL A 1 286 ? -1.952 -0.124 14.598 1.00 96.38 286 VAL A CA 1
ATOM 2217 C C . VAL A 1 286 ? -2.920 1.046 14.769 1.00 96.38 286 VAL A C 1
ATOM 2219 O O . VAL A 1 286 ? -3.944 1.103 14.087 1.00 96.38 286 VAL A O 1
ATOM 2222 N N . LEU A 1 287 ? -2.580 2.014 15.627 1.00 95.31 287 LEU A N 1
ATOM 2223 C CA . LEU A 1 287 ? -3.430 3.179 15.864 1.00 95.31 287 LEU A CA 1
ATOM 2224 C C . LEU A 1 287 ? -3.649 3.993 14.582 1.00 95.31 287 LEU A C 1
ATOM 2226 O O . LEU A 1 287 ? -4.781 4.361 14.275 1.00 95.31 287 LEU A O 1
ATOM 2230 N N . GLY A 1 288 ? -2.588 4.254 13.813 1.00 95.31 288 GLY A N 1
ATOM 2231 C CA . GLY A 1 288 ? -2.691 5.028 12.574 1.00 95.31 288 GLY A CA 1
ATOM 2232 C C . GLY A 1 288 ? -3.541 4.340 11.499 1.00 95.31 288 GLY A C 1
ATOM 2233 O O . GLY A 1 288 ? -4.336 5.005 10.837 1.00 95.31 288 GLY A O 1
ATOM 2234 N N . LEU A 1 289 ? -3.434 3.014 11.348 1.00 96.12 289 LEU A N 1
ATOM 2235 C CA . LEU A 1 289 ? -4.248 2.237 10.404 1.00 96.12 289 LEU A CA 1
ATOM 2236 C C . LEU A 1 289 ? -5.723 2.206 10.811 1.00 96.12 289 LEU A C 1
ATOM 2238 O O . LEU A 1 289 ? -6.592 2.442 9.971 1.00 96.12 289 LEU A O 1
ATOM 2242 N N . LEU A 1 290 ? -6.014 1.962 12.092 1.00 94.94 290 LEU A N 1
ATOM 2243 C CA . LEU A 1 290 ? -7.390 1.935 12.589 1.00 94.94 290 LEU A CA 1
ATOM 2244 C C . LEU A 1 290 ? -8.040 3.315 12.544 1.00 94.94 290 LEU A C 1
ATOM 2246 O O . LEU A 1 290 ? -9.216 3.423 12.205 1.00 94.94 290 LEU A O 1
ATOM 2250 N N . ARG A 1 291 ? -7.287 4.389 12.803 1.00 92.81 291 ARG A N 1
ATOM 2251 C CA . ARG A 1 291 ? -7.793 5.748 12.588 1.00 92.81 291 ARG A CA 1
ATOM 2252 C C . ARG A 1 291 ? -8.080 6.018 11.126 1.00 92.81 291 ARG A C 1
ATOM 2254 O O . ARG A 1 291 ? -9.165 6.493 10.812 1.00 92.81 291 ARG A O 1
ATOM 2261 N N . PHE A 1 292 ? -7.161 5.669 10.231 1.00 92.81 292 PHE A N 1
ATOM 2262 C CA . PHE A 1 292 ? -7.397 5.816 8.800 1.00 92.81 292 PHE A CA 1
ATOM 2263 C C . PHE A 1 292 ? -8.676 5.077 8.363 1.00 92.81 292 PHE A C 1
ATOM 2265 O O . PHE A 1 292 ? -9.505 5.641 7.648 1.00 92.81 292 PHE A O 1
ATOM 2272 N N . LEU A 1 293 ? -8.884 3.853 8.850 1.00 92.69 293 LEU A N 1
ATOM 2273 C CA . LEU A 1 293 ? -10.096 3.076 8.601 1.00 92.69 293 LEU A CA 1
ATOM 2274 C C . LEU A 1 293 ? -11.353 3.753 9.178 1.00 92.69 293 LEU A C 1
ATOM 2276 O O . LEU A 1 293 ? -12.276 4.092 8.440 1.00 92.69 293 LEU A O 1
ATOM 2280 N N . CYS A 1 294 ? -11.403 3.961 10.491 1.00 90.12 294 CYS A N 1
ATOM 2281 C CA . CYS A 1 294 ? -12.615 4.403 11.176 1.00 90.12 294 CYS A CA 1
ATOM 2282 C C . CYS A 1 294 ? -12.945 5.875 10.918 1.00 90.12 294 CYS A C 1
ATOM 2284 O O . CYS A 1 294 ? -14.105 6.226 10.738 1.00 90.12 294 CYS A O 1
ATOM 2286 N N . VAL A 1 295 ? -11.941 6.744 10.897 1.00 86.50 295 VAL A N 1
ATOM 2287 C CA . VAL A 1 295 ? -12.131 8.194 10.801 1.00 86.50 295 VAL A CA 1
ATOM 2288 C C . VAL A 1 295 ? -12.216 8.609 9.336 1.00 86.50 295 VAL A C 1
ATOM 2290 O O . VAL A 1 295 ? -13.207 9.205 8.919 1.00 86.50 295 VAL A O 1
ATOM 2293 N N . LYS A 1 296 ? -11.233 8.222 8.511 1.00 88.06 296 LYS A N 1
ATOM 2294 C CA . LYS A 1 296 ? -11.172 8.689 7.119 1.00 88.06 296 LYS A CA 1
ATOM 2295 C C . LYS A 1 296 ? -11.977 7.864 6.143 1.00 88.06 296 LYS A C 1
ATOM 2297 O O . LYS A 1 296 ? -12.658 8.457 5.306 1.00 88.06 296 LYS A O 1
ATOM 2302 N N . LEU A 1 297 ? -11.886 6.537 6.200 1.00 87.69 297 LEU A N 1
ATOM 2303 C CA . LEU A 1 297 ? -12.568 5.681 5.230 1.00 87.69 297 LEU A CA 1
ATOM 2304 C C . LEU A 1 297 ? -14.067 5.599 5.528 1.00 87.69 297 LEU A C 1
ATOM 2306 O O . LEU A 1 297 ? -14.873 5.825 4.628 1.00 87.69 297 LEU A O 1
ATOM 2310 N N . LEU A 1 298 ? -14.430 5.373 6.792 1.00 85.25 298 LEU A N 1
ATOM 2311 C CA . LEU A 1 298 ? -15.825 5.280 7.236 1.00 85.25 298 LEU A CA 1
ATOM 2312 C C . LEU A 1 298 ? -16.472 6.638 7.563 1.00 85.25 298 LEU A C 1
ATOM 2314 O O . LEU A 1 298 ? -17.679 6.698 7.749 1.00 85.25 298 LEU A O 1
ATOM 2318 N N . SER A 1 299 ? -15.715 7.743 7.543 1.00 74.56 299 SER A N 1
ATOM 2319 C CA . SER A 1 299 ? -16.222 9.106 7.811 1.00 74.56 299 SER A CA 1
ATOM 2320 C C . SER A 1 299 ? -16.923 9.242 9.163 1.00 74.56 299 SER A C 1
ATOM 2322 O O . SER A 1 299 ? -17.983 9.850 9.257 1.00 74.56 299 SER A O 1
ATOM 2324 N N . ARG A 1 300 ? -16.338 8.688 10.227 1.00 65.94 300 ARG A N 1
ATOM 2325 C CA . ARG A 1 300 ? -16.909 8.765 11.581 1.00 65.94 300 ARG A CA 1
ATOM 2326 C C . ARG A 1 300 ? -16.735 10.137 12.253 1.00 65.94 300 ARG A C 1
ATOM 2328 O O . ARG A 1 300 ? -16.955 10.280 13.454 1.00 65.94 300 ARG A O 1
ATOM 2335 N N . GLU A 1 301 ? -16.311 11.139 11.494 1.00 49.75 301 GLU A N 1
ATOM 2336 C CA . GLU A 1 301 ? -16.181 12.510 11.965 1.00 49.75 301 GLU A CA 1
ATOM 2337 C C . GLU A 1 301 ? -17.571 13.143 12.022 1.00 49.75 301 GLU A C 1
ATOM 2339 O O . GLU A 1 301 ? -18.090 13.622 11.022 1.00 49.75 301 GLU A O 1
ATOM 2344 N N . GLU A 1 302 ? -18.130 13.113 13.235 1.00 43.34 302 GLU A N 1
ATOM 2345 C CA . GLU A 1 302 ? -19.180 14.010 13.721 1.00 43.34 302 GLU A CA 1
ATOM 2346 C C . GLU A 1 302 ? -20.591 13.715 13.146 1.00 43.34 302 GLU A C 1
ATOM 2348 O O . GLU A 1 302 ? -20.881 13.909 11.977 1.00 43.34 302 GLU A O 1
ATOM 2353 N N . GLU A 1 303 ? -21.509 13.253 14.005 1.00 37.47 303 GLU A N 1
ATOM 2354 C CA . GLU A 1 303 ? -22.967 13.079 13.772 1.00 37.47 303 GLU A CA 1
ATOM 2355 C C . GLU A 1 303 ? -23.486 11.762 13.151 1.00 37.47 303 GLU A C 1
ATOM 2357 O O . GLU A 1 303 ? -24.698 11.539 13.146 1.00 37.47 303 GLU A O 1
ATOM 2362 N N . GLY A 1 304 ? -22.627 10.832 12.730 1.00 45.31 304 GLY A N 1
ATOM 2363 C CA . GLY A 1 304 ? -23.053 9.498 12.277 1.00 45.31 304 GLY A CA 1
ATOM 2364 C C . GLY A 1 304 ? -22.834 8.402 13.323 1.00 45.31 304 GLY A C 1
ATOM 2365 O O . GLY A 1 304 ? -21.713 7.923 13.488 1.00 45.31 304 GLY A O 1
ATOM 2366 N N . GLU A 1 305 ? -23.894 7.955 14.000 1.00 47.69 305 GLU A N 1
ATOM 2367 C CA . GLU A 1 305 ? -23.894 6.746 14.841 1.00 47.69 305 GLU A CA 1
ATOM 2368 C C . GLU A 1 305 ? -23.812 5.462 13.997 1.00 47.69 305 GLU A C 1
ATOM 2370 O O . GLU A 1 305 ? -24.660 4.583 14.130 1.00 47.69 305 GLU A O 1
ATOM 2375 N N . ASP A 1 306 ? -22.816 5.307 13.123 1.00 53.69 306 ASP A N 1
ATOM 2376 C CA . ASP A 1 306 ? -22.638 4.033 12.417 1.00 53.69 306 ASP A CA 1
ATOM 2377 C C . ASP A 1 306 ? -21.963 3.023 13.364 1.00 53.69 306 ASP A C 1
ATOM 2379 O O . ASP A 1 306 ? -20.781 2.687 13.268 1.00 53.69 306 ASP A O 1
ATOM 2383 N N . ARG A 1 307 ? -22.727 2.623 14.389 1.00 59.91 307 ARG A N 1
ATOM 2384 C CA . ARG A 1 307 ? -22.369 1.613 15.395 1.00 59.91 307 ARG A CA 1
ATOM 2385 C C . ARG A 1 307 ? -22.378 0.202 14.804 1.00 59.91 307 ARG A C 1
ATOM 2387 O O . ARG A 1 307 ? -21.888 -0.717 15.446 1.00 59.91 307 ARG A O 1
ATOM 2394 N N . GLU A 1 308 ? -22.937 0.035 13.606 1.00 63.81 308 GLU A N 1
ATOM 2395 C CA . GLU A 1 308 ? -23.411 -1.262 13.118 1.00 63.81 308 GLU A CA 1
ATOM 2396 C C . GLU A 1 308 ? -22.593 -1.837 11.952 1.00 63.81 308 GLU A C 1
ATOM 2398 O O . GLU A 1 308 ? -22.899 -2.948 11.530 1.00 63.81 308 GLU A O 1
ATOM 2403 N N . TRP A 1 309 ? -21.605 -1.103 11.397 1.00 80.94 309 TRP A N 1
ATOM 2404 C CA . TRP A 1 309 ? -20.837 -1.515 10.195 1.00 80.94 309 TRP A CA 1
ATOM 2405 C C . TRP A 1 309 ? -21.733 -2.214 9.157 1.00 80.94 309 TRP A C 1
ATOM 2407 O O . TRP A 1 309 ? -21.434 -3.289 8.630 1.00 80.94 309 TRP A O 1
ATOM 2417 N N . LYS A 1 310 ? -22.912 -1.627 8.931 1.00 71.44 310 LYS A N 1
ATOM 2418 C CA . LYS A 1 310 ? -23.989 -2.290 8.209 1.00 71.44 310 LYS A CA 1
ATOM 2419 C C . LYS A 1 310 ? -23.545 -2.501 6.765 1.00 71.44 310 LYS A C 1
ATOM 2421 O O . LYS A 1 310 ? -23.061 -1.570 6.132 1.00 71.44 310 LYS A O 1
ATOM 2426 N N . GLU A 1 311 ? -23.710 -3.721 6.253 1.00 78.56 311 GLU A N 1
ATOM 2427 C CA . GLU A 1 311 ? -23.242 -4.149 4.918 1.00 78.56 311 GLU A CA 1
ATOM 2428 C C . GLU A 1 311 ? -21.716 -4.346 4.772 1.00 78.56 311 GLU A C 1
ATOM 2430 O O . GLU A 1 311 ? -21.253 -4.627 3.666 1.00 78.56 311 GLU A O 1
ATOM 2435 N N . LEU A 1 312 ? -20.937 -4.250 5.860 1.00 86.25 312 LEU A N 1
ATOM 2436 C CA . LEU A 1 312 ? -19.493 -4.532 5.888 1.00 86.25 312 LEU A CA 1
ATOM 2437 C C . LEU A 1 312 ? -19.221 -5.920 6.492 1.00 86.25 312 LEU A C 1
ATOM 2439 O O . LEU A 1 312 ? -18.569 -6.070 7.530 1.00 86.25 312 LEU A O 1
ATOM 2443 N N . ASP A 1 313 ? -19.805 -6.949 5.877 1.00 84.88 313 ASP A N 1
ATOM 2444 C CA . ASP A 1 313 ? -19.816 -8.305 6.430 1.00 84.88 313 ASP A CA 1
ATOM 2445 C C . ASP A 1 313 ? -18.415 -8.896 6.604 1.00 84.88 313 ASP A C 1
ATOM 2447 O O . ASP A 1 313 ? -18.154 -9.549 7.616 1.00 84.88 313 ASP A O 1
ATOM 2451 N N . THR A 1 314 ? -17.495 -8.648 5.671 1.00 84.56 314 THR A N 1
ATOM 2452 C CA . THR A 1 314 ? -16.149 -9.231 5.748 1.00 84.56 314 THR A CA 1
ATOM 2453 C C . THR A 1 314 ? -15.327 -8.592 6.863 1.00 84.56 314 THR A C 1
ATOM 2455 O O . THR A 1 314 ? -14.643 -9.284 7.620 1.00 84.56 314 THR A O 1
ATOM 2458 N N . MET A 1 315 ? -15.427 -7.271 7.021 1.00 88.69 315 MET A N 1
ATOM 2459 C CA . MET A 1 315 ? -14.831 -6.555 8.145 1.00 88.69 315 MET A CA 1
ATOM 2460 C C . MET A 1 315 ? -15.378 -7.066 9.477 1.00 88.69 315 MET A C 1
ATOM 2462 O O . MET A 1 315 ? -14.601 -7.312 10.403 1.00 88.69 315 MET A O 1
ATOM 2466 N N . LEU A 1 316 ? -16.693 -7.284 9.566 1.00 86.50 316 LEU A N 1
ATOM 2467 C CA . LEU A 1 316 ? -17.330 -7.832 10.763 1.00 86.50 316 LEU A CA 1
ATOM 2468 C C . LEU A 1 316 ? -16.831 -9.242 11.096 1.00 86.50 316 LEU A C 1
ATOM 2470 O O . LEU A 1 316 ? -16.580 -9.520 12.266 1.00 86.50 316 LEU A O 1
ATOM 2474 N N . VAL A 1 317 ? -16.617 -10.104 10.098 1.00 83.75 317 VAL A N 1
ATOM 2475 C CA . VAL A 1 317 ? -16.031 -11.445 10.297 1.00 83.75 317 VAL A CA 1
ATOM 2476 C C . VAL A 1 317 ? -14.592 -11.375 10.821 1.00 83.75 317 VAL A C 1
ATOM 2478 O O . VAL A 1 317 ? -14.193 -12.222 11.612 1.00 83.75 317 VAL A O 1
ATOM 2481 N N . SER A 1 318 ? -13.813 -10.355 10.449 1.00 84.81 318 SER A N 1
ATOM 2482 C CA . SER A 1 318 ? -12.452 -10.163 10.985 1.00 84.81 318 SER A CA 1
ATOM 2483 C C . SER A 1 318 ? -12.387 -9.495 12.359 1.00 84.81 318 SER A C 1
ATOM 2485 O O . SER A 1 318 ? -11.328 -9.456 12.978 1.00 84.81 318 SER A O 1
ATOM 2487 N N . LEU A 1 319 ? -13.490 -8.945 12.867 1.00 87.88 319 LEU A N 1
ATOM 2488 C CA . LEU A 1 319 ? -13.463 -8.218 14.134 1.00 87.88 319 LEU A CA 1
ATOM 2489 C C . LEU A 1 319 ? -13.085 -9.112 15.342 1.00 87.88 319 LEU A C 1
ATOM 2491 O O . LEU A 1 319 ? -12.262 -8.670 16.150 1.00 87.88 319 LEU A O 1
ATOM 2495 N N . PRO A 1 320 ? -13.579 -10.366 15.455 1.00 86.62 320 PRO A N 1
ATOM 2496 C CA . PRO A 1 320 ? -13.166 -11.302 16.504 1.00 86.62 320 PRO A CA 1
ATOM 2497 C C . PRO A 1 320 ? -11.697 -11.720 16.462 1.00 86.62 320 PRO A C 1
ATOM 2499 O O . PRO A 1 320 ? -11.185 -12.174 17.479 1.00 86.62 320 PRO A O 1
ATOM 2502 N N . SER A 1 321 ? -10.993 -11.571 15.335 1.00 84.44 321 SER A N 1
ATOM 2503 C CA . SER A 1 321 ? -9.563 -11.893 15.289 1.00 84.44 321 SER A CA 1
ATOM 2504 C C . SER A 1 321 ? -8.703 -10.746 15.818 1.00 84.44 321 SER A C 1
ATOM 2506 O O . SER A 1 321 ? -7.702 -10.992 16.481 1.00 84.44 321 SER A O 1
ATOM 2508 N N . ILE A 1 322 ? -9.087 -9.490 15.569 1.00 89.62 322 ILE A N 1
ATOM 2509 C CA . ILE A 1 322 ? -8.275 -8.319 15.927 1.00 89.62 322 ILE A CA 1
ATOM 2510 C C . ILE A 1 322 ? -8.603 -7.740 17.306 1.00 89.62 322 ILE A C 1
ATOM 2512 O O . ILE A 1 322 ? -7.687 -7.364 18.037 1.00 89.62 322 ILE A O 1
ATOM 2516 N N . TYR A 1 323 ? -9.882 -7.650 17.685 1.00 91.69 323 TYR A N 1
ATOM 2517 C CA . TYR A 1 323 ? -10.272 -6.977 18.927 1.00 91.69 323 TYR A CA 1
ATOM 2518 C C . TYR A 1 323 ? -9.682 -7.675 20.171 1.00 91.69 323 TYR A C 1
ATOM 2520 O O . TYR A 1 323 ? -9.022 -7.001 20.966 1.00 91.69 323 TYR A O 1
ATOM 2528 N N . PRO A 1 324 ? -9.781 -9.014 20.318 1.00 91.12 324 PRO A N 1
ATOM 2529 C CA . PRO A 1 324 ? -9.159 -9.721 21.438 1.00 91.12 324 PRO A CA 1
ATOM 2530 C C . PRO A 1 324 ? -7.630 -9.649 21.431 1.00 91.12 324 PRO A C 1
ATOM 2532 O O . PRO A 1 324 ? -7.021 -9.655 22.499 1.00 91.12 324 PRO A O 1
ATOM 2535 N N . MET A 1 325 ? -6.994 -9.551 20.253 1.00 92.38 325 MET A N 1
ATOM 2536 C CA . MET A 1 325 ? -5.551 -9.311 20.183 1.00 92.38 325 MET A CA 1
ATOM 2537 C C . MET A 1 325 ? -5.206 -7.984 20.856 1.00 92.38 325 MET A C 1
ATOM 2539 O O . MET A 1 325 ? -4.313 -7.967 21.686 1.00 92.38 325 MET A O 1
ATOM 2543 N N . ILE A 1 326 ? -5.929 -6.897 20.575 1.00 92.25 326 ILE A N 1
ATOM 2544 C CA . ILE A 1 326 ? -5.680 -5.599 21.225 1.00 92.25 326 ILE A CA 1
ATOM 2545 C C . ILE A 1 326 ? -5.873 -5.697 22.746 1.00 92.25 326 ILE A C 1
ATOM 2547 O O . ILE A 1 326 ? -5.009 -5.242 23.489 1.00 92.25 326 ILE A O 1
ATOM 2551 N N . GLU A 1 327 ? -6.954 -6.325 23.218 1.00 91.88 327 GLU A N 1
ATOM 2552 C CA . GLU A 1 327 ? -7.229 -6.479 24.659 1.00 91.88 327 GLU A CA 1
ATOM 2553 C C . GLU A 1 327 ? -6.145 -7.278 25.388 1.00 91.88 327 GLU A C 1
ATOM 2555 O O . GLU A 1 327 ? -5.637 -6.849 26.426 1.00 91.88 327 GLU A O 1
ATOM 2560 N N . ARG A 1 328 ? -5.741 -8.423 24.821 1.00 91.62 328 ARG A N 1
ATOM 2561 C CA . ARG A 1 328 ? -4.662 -9.253 25.376 1.00 91.62 328 ARG A CA 1
ATOM 2562 C C . ARG A 1 328 ? -3.381 -8.443 25.527 1.00 91.62 328 ARG A C 1
ATOM 2564 O O . ARG A 1 328 ? -2.708 -8.510 26.545 1.00 91.62 328 ARG A O 1
ATOM 2571 N N . GLU A 1 329 ? -3.075 -7.663 24.504 1.00 91.31 329 GLU A N 1
ATOM 2572 C CA . GLU A 1 329 ? -1.877 -6.848 24.396 1.00 91.31 329 GLU A CA 1
ATOM 2573 C C . GLU A 1 329 ? -1.930 -5.629 25.357 1.00 91.31 329 GLU A C 1
ATOM 2575 O O . GLU A 1 329 ? -0.895 -5.171 25.835 1.00 91.31 329 GLU A O 1
ATOM 2580 N N . ILE A 1 330 ? -3.106 -5.120 25.726 1.00 89.75 330 ILE A N 1
ATOM 2581 C CA . ILE A 1 330 ? -3.241 -4.100 26.786 1.00 89.75 330 ILE A CA 1
ATOM 2582 C C . ILE A 1 330 ? -2.986 -4.701 28.179 1.00 89.75 330 ILE A C 1
ATOM 2584 O O . ILE A 1 330 ? -2.409 -4.036 29.036 1.00 89.75 330 ILE A O 1
ATOM 2588 N N . GLY A 1 331 ? -3.400 -5.952 28.409 1.00 84.00 331 GLY A N 1
ATOM 2589 C CA . GLY A 1 331 ? -3.263 -6.635 29.701 1.00 84.00 331 GLY A CA 1
ATOM 2590 C C . GLY A 1 331 ? -1.841 -7.087 30.065 1.00 84.00 331 GLY A C 1
ATOM 2591 O O . GLY A 1 331 ? -1.604 -7.483 31.206 1.00 84.00 331 GLY A O 1
ATOM 2592 N N . GLU A 1 332 ? -0.894 -7.043 29.128 1.00 83.56 332 GLU A N 1
ATOM 2593 C CA . GLU A 1 332 ? 0.515 -7.365 29.378 1.00 83.56 332 GLU A CA 1
ATOM 2594 C C . GLU A 1 332 ? 1.268 -6.152 29.961 1.00 83.56 332 GLU A C 1
ATOM 25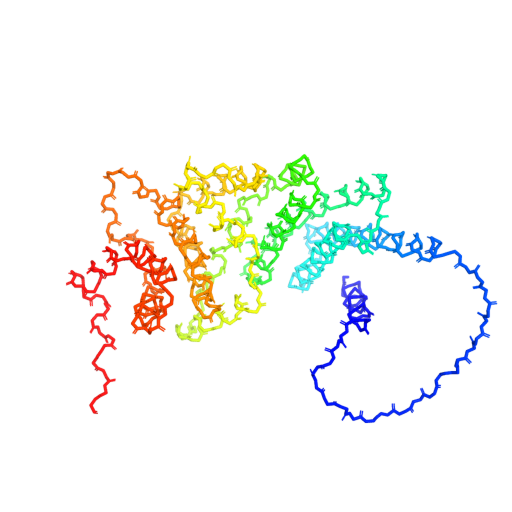96 O O . GLU A 1 332 ? 1.153 -5.045 29.440 1.00 83.56 332 GLU A O 1
ATOM 2601 N N . GLU A 1 333 ? 2.075 -6.347 31.017 1.00 61.66 333 GLU A N 1
ATOM 2602 C CA . GLU A 1 333 ? 2.894 -5.278 31.625 1.00 61.66 333 GLU A CA 1
ATOM 2603 C C . GLU A 1 333 ? 3.851 -4.656 30.592 1.00 61.66 333 GLU A C 1
ATOM 2605 O O . GLU A 1 333 ? 4.866 -5.255 30.217 1.00 61.66 333 GLU A O 1
ATOM 2610 N N . ARG A 1 334 ? 3.525 -3.444 30.123 1.00 73.50 334 ARG A N 1
ATOM 2611 C CA . ARG A 1 334 ? 4.245 -2.736 29.057 1.00 73.50 334 ARG A CA 1
ATOM 2612 C C . ARG A 1 334 ? 4.416 -1.251 29.323 1.00 73.50 334 ARG A C 1
ATOM 2614 O O . ARG A 1 334 ? 3.892 -0.702 30.287 1.00 73.50 334 ARG A O 1
ATOM 2621 N N . ASP A 1 335 ? 5.211 -0.633 28.456 1.00 86.50 335 ASP A N 1
ATOM 2622 C CA . ASP A 1 335 ? 5.439 0.804 28.437 1.00 86.50 335 ASP A CA 1
ATOM 2623 C C . ASP A 1 335 ? 4.110 1.581 28.352 1.00 86.50 335 ASP A C 1
ATOM 2625 O O . ASP A 1 335 ? 3.225 1.252 27.560 1.00 86.50 335 ASP A O 1
ATOM 2629 N N . GLU A 1 336 ? 3.962 2.617 29.181 1.00 88.00 336 GLU A N 1
ATOM 2630 C CA . GLU A 1 336 ? 2.710 3.378 29.309 1.00 88.00 336 GLU A CA 1
ATOM 2631 C C . GLU A 1 336 ? 2.302 4.084 28.001 1.00 88.00 336 GLU A C 1
ATOM 2633 O O . GLU A 1 336 ? 1.112 4.272 27.742 1.00 88.00 336 GLU A O 1
ATOM 2638 N N . GLU A 1 337 ? 3.264 4.478 27.155 1.00 87.88 337 GLU A N 1
ATOM 2639 C CA . GLU A 1 337 ? 2.996 5.082 25.843 1.00 87.88 337 GLU A CA 1
ATOM 2640 C C . GLU A 1 337 ? 2.414 4.058 24.870 1.00 87.88 337 GLU A C 1
ATOM 2642 O O . GLU A 1 337 ? 1.472 4.351 24.130 1.00 87.88 337 GLU A O 1
ATOM 2647 N N . GLU A 1 338 ? 2.971 2.849 24.874 1.00 88.44 338 GLU A N 1
ATOM 2648 C CA . GLU A 1 338 ? 2.504 1.731 24.058 1.00 88.44 338 GLU A CA 1
ATOM 2649 C C . GLU A 1 338 ? 1.086 1.304 24.442 1.00 88.44 338 GLU A C 1
ATOM 2651 O O . GLU A 1 338 ? 0.229 1.164 23.563 1.00 88.44 338 GLU A O 1
ATOM 2656 N N . VAL A 1 339 ? 0.819 1.179 25.746 1.00 90.31 339 VAL A N 1
ATOM 2657 C CA . VAL A 1 339 ? -0.515 0.857 26.269 1.00 90.31 339 VAL A CA 1
ATOM 2658 C C . VAL A 1 339 ? -1.521 1.924 25.850 1.00 90.31 339 VAL A C 1
ATOM 2660 O O . VAL A 1 339 ? -2.561 1.588 25.290 1.00 90.31 339 VAL A O 1
ATOM 2663 N N . ARG A 1 340 ? -1.194 3.212 25.998 1.00 91.69 340 ARG A N 1
ATOM 2664 C CA . ARG A 1 340 ? -2.109 4.300 25.617 1.00 91.69 340 ARG A CA 1
ATOM 2665 C C . ARG A 1 340 ? -2.470 4.286 24.131 1.00 91.69 340 ARG A C 1
ATOM 2667 O O . ARG A 1 340 ? -3.605 4.589 23.764 1.00 91.69 340 ARG A O 1
ATOM 2674 N N . LYS A 1 341 ? -1.520 3.937 23.257 1.00 92.94 341 LYS A N 1
ATOM 2675 C CA . LYS A 1 341 ? -1.781 3.793 21.813 1.00 92.94 341 LYS A CA 1
ATOM 2676 C C . LYS A 1 341 ? -2.732 2.636 21.528 1.00 92.94 341 LYS A C 1
ATOM 2678 O O . LYS A 1 341 ? -3.624 2.785 20.694 1.00 92.94 341 LYS A O 1
ATOM 2683 N N . LEU A 1 342 ? -2.561 1.512 22.222 1.00 93.00 342 LEU A N 1
ATOM 2684 C CA . LEU A 1 342 ? -3.455 0.360 22.114 1.00 93.00 342 LEU A CA 1
ATOM 2685 C C . LEU A 1 342 ? -4.848 0.653 22.678 1.00 93.00 342 LEU A C 1
ATOM 2687 O O . LEU A 1 342 ? -5.835 0.283 22.052 1.00 93.00 342 LEU A O 1
ATOM 2691 N N . GLU A 1 343 ? -4.951 1.369 23.796 1.00 93.56 343 GLU A N 1
ATOM 2692 C CA . GLU A 1 343 ? -6.236 1.823 24.335 1.00 93.56 343 GLU A CA 1
ATOM 2693 C C . GLU A 1 343 ? -6.957 2.734 23.339 1.00 93.56 343 GLU A C 1
ATOM 2695 O O . GLU A 1 343 ? -8.118 2.499 23.016 1.00 93.56 343 GLU A O 1
ATOM 2700 N N . ALA A 1 344 ? -6.260 3.717 22.762 1.00 92.62 344 ALA A N 1
ATOM 2701 C CA . ALA A 1 344 ? -6.835 4.576 21.728 1.00 92.62 344 ALA A CA 1
ATOM 2702 C C . ALA A 1 344 ? -7.276 3.782 20.483 1.00 92.62 344 ALA A C 1
ATOM 2704 O O . ALA A 1 344 ? -8.297 4.100 19.877 1.00 92.62 344 ALA A O 1
ATOM 2705 N N . ALA A 1 345 ? -6.531 2.737 20.109 1.00 93.69 345 ALA A N 1
ATOM 2706 C CA . ALA A 1 345 ? -6.892 1.828 19.026 1.00 93.69 345 ALA 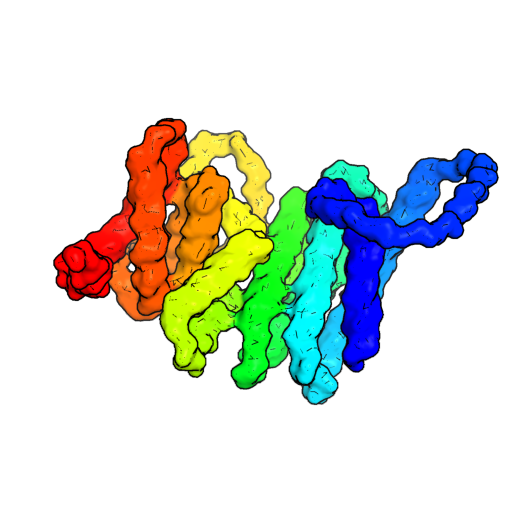A CA 1
ATOM 2707 C C . ALA A 1 345 ? -8.141 0.994 19.365 1.00 93.69 345 ALA A C 1
ATOM 2709 O O . ALA A 1 345 ? -9.036 0.867 18.527 1.00 93.69 345 ALA A O 1
ATOM 2710 N N . ARG A 1 346 ? -8.234 0.478 20.598 1.00 93.81 346 ARG A N 1
ATOM 2711 C CA . ARG A 1 346 ? -9.402 -0.249 21.119 1.00 93.81 346 ARG A CA 1
ATOM 2712 C C . ARG A 1 346 ? -10.660 0.611 21.046 1.00 93.81 346 ARG A C 1
ATOM 2714 O O . ARG A 1 346 ? -11.674 0.144 20.533 1.00 93.81 346 ARG A O 1
ATOM 2721 N N . GLU A 1 347 ? -10.597 1.866 21.492 1.00 92.50 347 GLU A N 1
ATOM 2722 C CA . GLU A 1 347 ? -11.756 2.776 21.506 1.00 92.50 347 GLU A CA 1
ATOM 2723 C C . GLU A 1 347 ? -12.363 3.011 20.110 1.00 92.50 347 GLU A C 1
ATOM 2725 O O . GLU A 1 347 ? -13.564 3.256 19.983 1.00 92.50 347 GLU A O 1
ATOM 2730 N N . LEU A 1 348 ? -11.574 2.889 19.036 1.00 90.81 348 LEU A N 1
ATOM 2731 C CA . LEU A 1 348 ? -12.083 3.010 17.665 1.00 90.81 348 LEU A CA 1
ATOM 2732 C C . LEU A 1 348 ? -12.993 1.835 17.278 1.00 90.81 348 LEU A C 1
ATOM 2734 O O . LEU A 1 348 ? -13.988 2.037 16.576 1.00 90.81 348 LEU A O 1
ATOM 2738 N N . LEU A 1 349 ? -12.671 0.626 17.748 1.00 91.00 349 LEU A N 1
ATOM 2739 C CA . LEU A 1 349 ? -13.395 -0.612 17.438 1.00 91.00 349 LEU A CA 1
ATOM 2740 C C . LEU A 1 349 ? -14.483 -0.950 18.469 1.00 91.00 349 LEU A C 1
ATOM 2742 O O . LEU A 1 349 ? -15.466 -1.607 18.124 1.00 91.00 349 LEU A O 1
ATOM 2746 N N . LEU A 1 350 ? -14.342 -0.468 19.708 1.00 88.81 350 LEU A N 1
ATOM 2747 C CA . LEU A 1 350 ? -15.225 -0.772 20.839 1.00 88.81 350 LEU A CA 1
ATOM 2748 C C . LEU A 1 350 ? -16.726 -0.599 20.534 1.00 88.81 350 LEU A C 1
ATOM 2750 O O . LEU A 1 350 ? -17.504 -1.477 20.915 1.00 88.81 350 LEU A O 1
ATOM 2754 N N . PRO A 1 351 ? -17.185 0.460 19.840 1.00 86.50 351 PRO A N 1
ATOM 2755 C CA . PRO A 1 351 ? -18.617 0.640 19.604 1.00 86.50 351 PRO A CA 1
ATOM 2756 C C . PRO A 1 351 ? -19.220 -0.430 18.687 1.00 86.50 351 PRO A C 1
ATOM 2758 O O . PRO A 1 351 ? -20.338 -0.874 18.928 1.00 86.50 351 PRO A O 1
ATOM 2761 N N . VAL A 1 352 ? -18.460 -0.879 17.684 1.00 86.25 352 VAL A N 1
ATOM 2762 C CA . VAL A 1 352 ? -18.883 -1.938 16.753 1.00 86.25 352 VAL A CA 1
ATOM 2763 C C . VAL A 1 352 ? -18.820 -3.299 17.438 1.00 86.25 352 VAL A C 1
ATOM 2765 O O . VAL A 1 352 ? -19.741 -4.107 17.318 1.00 86.25 352 VAL A O 1
ATOM 2768 N N . TRP A 1 353 ? -17.760 -3.530 18.219 1.00 85.50 353 TRP A N 1
ATOM 2769 C CA . TRP A 1 353 ? -17.617 -4.728 19.041 1.00 85.50 353 TRP A CA 1
ATOM 2770 C C . TRP A 1 353 ? -18.797 -4.883 20.003 1.00 85.50 353 TRP A C 1
ATOM 2772 O O . TRP A 1 353 ? -19.473 -5.908 20.001 1.00 85.50 353 TRP A O 1
ATOM 2782 N N . THR A 1 354 ? -19.111 -3.837 20.767 1.00 83.06 354 THR A N 1
ATOM 2783 C CA . THR A 1 354 ? -20.176 -3.867 21.778 1.00 83.06 354 THR A CA 1
ATOM 2784 C C . THR A 1 354 ? -21.544 -4.131 21.150 1.00 83.06 354 THR A C 1
ATOM 2786 O O . THR A 1 354 ? -22.283 -4.989 21.635 1.00 83.06 354 THR A O 1
ATOM 2789 N N . TYR A 1 355 ? -21.859 -3.454 20.042 1.00 80.31 355 TYR A N 1
ATOM 2790 C CA . TYR A 1 355 ? -23.108 -3.657 19.307 1.00 80.31 355 TYR A CA 1
ATOM 2791 C C . TYR A 1 355 ? -23.270 -5.119 18.854 1.00 80.31 355 TYR A C 1
ATOM 2793 O O . TYR A 1 355 ? -24.298 -5.762 19.093 1.00 80.31 355 TYR A O 1
ATOM 2801 N N . HIS A 1 356 ? -22.231 -5.709 18.259 1.00 76.62 356 HIS A N 1
ATOM 2802 C CA . HIS A 1 356 ? -22.348 -7.060 17.716 1.00 76.62 356 HIS A CA 1
ATOM 2803 C C . HIS A 1 356 ? -22.191 -8.192 18.738 1.00 76.62 356 HIS A C 1
ATOM 2805 O O . HIS A 1 356 ? -22.803 -9.250 18.571 1.00 76.62 356 HIS A O 1
ATOM 2811 N N . VAL A 1 357 ? -21.444 -7.974 19.820 1.00 73.56 357 VAL A N 1
ATOM 2812 C CA . VAL A 1 357 ? -21.334 -8.936 20.927 1.00 73.56 357 VAL A CA 1
ATOM 2813 C C . VAL A 1 357 ? -22.599 -8.941 21.787 1.00 73.56 357 VAL A C 1
ATOM 2815 O O . VAL A 1 357 ? -23.119 -10.012 22.102 1.00 73.56 357 VAL A O 1
ATOM 2818 N N . TYR A 1 358 ? -23.109 -7.766 22.173 1.00 64.69 358 TYR A N 1
ATOM 2819 C CA . TYR A 1 358 ? -24.151 -7.662 23.200 1.00 64.69 358 TYR A CA 1
ATOM 2820 C C . TYR A 1 358 ? -25.550 -7.379 22.652 1.00 64.69 358 TYR A C 1
ATOM 2822 O O . TYR A 1 358 ? -26.512 -7.909 23.205 1.00 64.69 358 TYR A O 1
ATOM 2830 N N . GLU A 1 359 ? -25.691 -6.579 21.590 1.00 65.00 359 GLU A N 1
ATOM 2831 C CA . GLU A 1 359 ? -27.015 -6.178 21.084 1.00 65.00 359 GLU A CA 1
ATOM 2832 C C . GLU A 1 359 ? -27.560 -7.157 20.039 1.00 65.00 359 GLU A C 1
ATOM 2834 O O . GLU A 1 359 ? -28.747 -7.481 20.061 1.00 65.00 359 GLU A O 1
ATOM 2839 N N . THR A 1 360 ? -26.699 -7.690 19.165 1.00 66.19 360 THR A N 1
ATOM 2840 C CA . THR A 1 360 ? -27.113 -8.675 18.139 1.00 66.19 360 THR A CA 1
ATOM 2841 C C . THR A 1 360 ? -26.736 -10.121 18.471 1.00 66.19 360 THR A C 1
ATOM 2843 O O . THR A 1 360 ? -27.251 -11.041 17.840 1.00 66.19 360 THR A O 1
ATOM 2846 N N . GLY A 1 361 ? -25.858 -10.347 19.457 1.00 61.81 361 GLY A N 1
ATOM 2847 C CA . GLY A 1 361 ? -25.407 -11.685 19.857 1.00 61.81 361 GLY A CA 1
ATOM 2848 C C . GLY A 1 361 ? -24.602 -12.440 18.789 1.00 61.81 361 GLY A C 1
ATOM 2849 O O . GLY A 1 361 ? -24.375 -13.637 18.949 1.00 61.81 361 GLY A O 1
ATOM 2850 N N . ARG A 1 362 ? -24.150 -11.763 17.720 1.00 66.38 362 ARG A N 1
ATOM 2851 C CA . ARG A 1 362 ? -23.462 -12.358 16.555 1.00 66.38 362 ARG A CA 1
ATOM 2852 C C . ARG A 1 362 ? -22.186 -13.112 16.939 1.00 66.38 362 ARG A C 1
ATOM 2854 O O . ARG A 1 362 ? -21.834 -14.077 16.273 1.00 66.38 362 ARG A O 1
ATOM 2861 N N . PHE A 1 363 ? -21.524 -12.694 18.016 1.00 59.97 363 PHE A N 1
ATOM 2862 C CA . PHE A 1 363 ? -20.256 -13.271 18.476 1.00 59.97 363 PHE A CA 1
ATOM 2863 C C . PHE A 1 363 ? -20.370 -14.127 19.751 1.00 59.97 363 PHE A C 1
ATOM 2865 O O . PHE A 1 363 ? -19.382 -14.716 20.170 1.00 59.97 363 PHE A O 1
ATOM 2872 N N . ARG A 1 364 ? -21.561 -14.252 20.365 1.00 52.62 364 ARG A N 1
ATOM 2873 C CA . ARG A 1 364 ? -21.758 -15.049 21.598 1.00 52.62 364 ARG A CA 1
ATOM 2874 C C . ARG A 1 364 ? -21.710 -16.568 21.391 1.00 52.62 364 ARG A C 1
ATOM 2876 O O . ARG A 1 364 ? -21.615 -17.295 22.367 1.00 52.62 364 ARG A O 1
ATOM 2883 N N . MET A 1 365 ? -21.760 -17.046 20.149 1.00 45.12 365 MET A N 1
ATOM 2884 C CA . MET A 1 365 ? -21.699 -18.480 19.821 1.00 45.12 365 MET A CA 1
ATOM 2885 C C . MET A 1 365 ? -20.264 -19.048 19.758 1.00 45.12 365 MET A C 1
ATOM 2887 O O . MET A 1 365 ? -20.115 -20.227 19.474 1.00 45.12 365 MET A O 1
ATOM 2891 N N . MET A 1 366 ? -19.213 -18.248 19.997 1.00 45.25 366 MET A N 1
ATOM 2892 C CA . MET A 1 366 ? -17.810 -18.716 19.953 1.00 45.25 366 MET A CA 1
ATOM 2893 C C . MET A 1 366 ? -17.219 -19.119 21.318 1.00 45.25 366 MET A C 1
ATOM 2895 O O . MET A 1 366 ? -16.094 -19.601 21.351 1.00 45.25 366 MET A O 1
ATOM 2899 N N . GLU A 1 367 ? -17.936 -18.941 22.434 1.00 36.28 367 GLU A N 1
ATOM 2900 C CA . GLU A 1 367 ? -17.422 -19.245 23.788 1.00 36.28 367 GLU A CA 1
ATOM 2901 C C . GLU A 1 367 ? -18.040 -20.499 24.444 1.00 36.28 367 GLU A C 1
ATOM 2903 O O . GLU A 1 367 ? -17.739 -20.786 25.598 1.00 36.28 367 GLU A O 1
ATOM 2908 N N . GLU A 1 368 ? -18.864 -21.284 23.739 1.00 36.62 368 GLU A N 1
ATOM 2909 C CA . GLU A 1 368 ? -19.485 -22.502 24.295 1.00 36.62 368 GLU A CA 1
ATOM 2910 C C . GLU A 1 368 ? -19.033 -23.798 23.597 1.00 36.62 368 GLU A C 1
ATOM 2912 O O . GLU A 1 368 ? -19.859 -24.646 23.291 1.00 36.62 368 GLU A O 1
ATOM 2917 N N . GLU A 1 369 ? -17.731 -24.001 23.380 1.00 39.28 369 GLU A N 1
ATOM 2918 C CA . GLU A 1 369 ? -17.171 -25.355 23.222 1.00 39.28 369 GLU A CA 1
ATOM 2919 C C . GLU A 1 369 ? -15.799 -25.442 23.912 1.00 39.28 369 GLU A C 1
ATOM 2921 O O . GLU A 1 369 ? -14.782 -25.093 23.328 1.00 39.28 369 GLU A O 1
ATOM 2926 N N . GLU A 1 370 ? -15.796 -25.833 25.193 1.00 32.25 370 GLU A N 1
ATOM 2927 C CA . GLU A 1 370 ? -14.960 -26.904 25.776 1.00 32.25 370 GLU A CA 1
ATOM 2928 C C . GLU A 1 370 ? -15.158 -26.951 27.313 1.00 32.25 370 GLU A C 1
ATOM 2930 O O . GLU A 1 370 ? -14.521 -26.220 28.075 1.00 32.25 370 GLU A O 1
ATOM 2935 N N . GLU A 1 371 ? -16.071 -27.831 27.754 1.00 31.34 371 GLU A N 1
ATOM 2936 C CA . GLU A 1 371 ? -16.007 -28.540 29.050 1.00 31.34 371 GLU A CA 1
ATOM 2937 C C . GLU A 1 371 ? -15.355 -29.916 28.858 1.00 31.34 371 GLU A C 1
ATOM 2939 O O . GLU A 1 371 ? -15.679 -30.583 27.844 1.00 31.34 371 GLU A O 1
#

Organism: Brassica cretica (NCBI:txid69181)